Protein AF-A0A8S1J0R4-F1 (afdb_monomer_lite)

Secondary structure (DSSP, 8-state):
-------SS-EEEETTTTEEEE---SSPPPPTTPPTT---HHHHHHHHHHHHHHHHHHHHHHH-----B-TTS-EEEEEEEEEEEEES-SSPPP-TTSEEEEE-HHHHTT-EEEEE-TT-SS----TT-EEEEEEEESSSSEEEEEEEE---PPPPP---TTT---SS-S-----EEEEES--S-TT-SS-HHHHHHHHHHHHS--SEEEEES-SS-TTSHHHHTT--SS-HHHHIIIIIIHHHHHHHHHSEEE----S--

Radius of gyration: 24.88 Å; chains: 1; bounding box: 56×41×67 Å

pLDDT: mean 84.78, std 16.63, range [23.33, 98.19]

Structure (mmCIF, N/CA/C/O backbone):
data_AF-A0A8S1J0R4-F1
#
_entry.id   AF-A0A8S1J0R4-F1
#
loop_
_atom_site.group_PDB
_atom_site.id
_atom_site.type_symbol
_atom_site.label_atom_id
_atom_site.label_alt_id
_atom_site.label_comp_id
_atom_site.label_asym_id
_atom_site.label_entity_id
_atom_site.label_seq_id
_atom_site.pdbx_PDB_ins_code
_atom_site.Cartn_x
_atom_site.Cartn_y
_atom_site.Cartn_z
_atom_site.occupancy
_atom_site.B_iso_or_equiv
_atom_site.auth_seq_id
_atom_site.auth_comp_id
_atom_site.auth_asym_id
_atom_site.auth_atom_id
_atom_site.pdbx_PDB_model_num
ATOM 1 N N . MET A 1 1 ? -13.221 20.083 25.975 1.00 27.86 1 MET A N 1
ATOM 2 C CA . MET A 1 1 ? -12.033 20.256 25.112 1.00 27.86 1 MET A CA 1
ATOM 3 C C . MET A 1 1 ? -10.834 19.602 25.780 1.00 27.86 1 MET A C 1
ATOM 5 O O . MET A 1 1 ? -10.114 20.257 26.521 1.00 27.86 1 MET A O 1
ATOM 9 N N . ALA A 1 2 ? -10.648 18.302 25.559 1.00 23.33 2 ALA A N 1
ATOM 10 C CA . ALA A 1 2 ? -9.343 17.679 25.726 1.00 23.33 2 ALA A CA 1
ATOM 11 C C . ALA A 1 2 ? -8.674 17.797 24.357 1.00 23.33 2 ALA A C 1
ATOM 13 O O . ALA A 1 2 ? -9.088 17.137 23.409 1.00 23.33 2 ALA A O 1
ATOM 14 N N . GLY A 1 3 ? -7.753 18.748 24.215 1.00 23.81 3 GLY A N 1
ATOM 15 C CA . GLY A 1 3 ? -6.938 18.827 23.011 1.00 23.81 3 GLY A CA 1
ATOM 16 C C . GLY A 1 3 ? -6.152 17.529 22.892 1.00 23.81 3 GLY A C 1
ATOM 17 O O . GLY A 1 3 ? -5.508 17.118 23.856 1.00 23.81 3 GLY A O 1
ATOM 18 N N . PHE A 1 4 ? -6.220 16.881 21.732 1.00 27.44 4 PHE A N 1
ATOM 19 C CA . PHE A 1 4 ? -5.244 15.869 21.360 1.00 27.44 4 PHE A CA 1
ATOM 20 C C . PHE A 1 4 ? -3.894 16.582 21.263 1.00 27.44 4 PHE A C 1
ATOM 22 O O . PHE A 1 4 ? -3.562 17.187 20.245 1.00 27.44 4 PHE A O 1
ATOM 29 N N . ASN A 1 5 ? -3.159 16.608 22.373 1.00 26.03 5 ASN A N 1
ATOM 30 C CA . ASN A 1 5 ? -1.790 17.084 22.387 1.00 26.03 5 ASN A CA 1
ATOM 31 C C . ASN A 1 5 ? -0.995 16.142 21.487 1.00 26.03 5 ASN A C 1
ATOM 33 O O . ASN A 1 5 ? -0.835 14.962 21.780 1.00 26.03 5 ASN A O 1
ATOM 37 N N . HIS A 1 6 ? -0.517 16.662 20.361 1.00 35.59 6 HIS A N 1
ATOM 38 C CA . HIS A 1 6 ? 0.448 15.979 19.510 1.00 35.59 6 HIS A CA 1
ATOM 39 C C . HIS A 1 6 ? 1.828 16.021 20.183 1.00 35.59 6 HIS A C 1
ATOM 41 O O . HIS A 1 6 ? 2.751 16.669 19.690 1.00 35.59 6 HIS A O 1
ATOM 47 N N . SER A 1 7 ? 1.951 15.384 21.350 1.00 30.38 7 SER A N 1
ATOM 48 C CA . SER A 1 7 ? 3.220 15.240 22.054 1.00 30.38 7 SER A CA 1
ATOM 49 C C . SER A 1 7 ? 4.091 14.233 21.310 1.00 30.38 7 SER A C 1
ATOM 51 O O . SER A 1 7 ? 3.687 13.106 21.025 1.00 30.38 7 SER A O 1
ATOM 53 N N . HIS A 1 8 ? 5.309 14.659 21.001 1.00 40.25 8 HIS A N 1
ATOM 54 C CA . HIS A 1 8 ? 6.402 13.808 20.558 1.00 40.25 8 HIS A CA 1
ATOM 55 C C . HIS A 1 8 ? 6.671 12.721 21.613 1.00 40.25 8 HIS A C 1
ATOM 57 O O . HIS A 1 8 ? 6.828 13.056 22.781 1.00 40.25 8 HIS A O 1
ATOM 63 N N . GLU A 1 9 ? 6.697 11.449 21.194 1.00 37.91 9 GLU A N 1
ATOM 64 C CA . GLU A 1 9 ? 6.909 10.270 22.055 1.00 37.91 9 GLU A CA 1
ATOM 65 C C . GLU A 1 9 ? 6.078 10.280 23.352 1.00 37.91 9 GLU A C 1
ATOM 67 O O . GLU A 1 9 ? 6.590 10.494 24.450 1.00 37.91 9 GLU A O 1
ATOM 72 N N . GLU A 1 10 ? 4.781 9.976 23.253 1.00 44.06 10 GLU A N 1
ATOM 73 C CA . GLU A 1 10 ? 4.022 9.591 24.445 1.00 44.06 10 GLU A CA 1
ATOM 74 C C . GLU A 1 10 ? 4.449 8.192 24.894 1.00 44.06 10 GLU A C 1
ATOM 76 O O . GLU A 1 10 ? 4.041 7.163 24.350 1.00 44.06 10 GLU A O 1
ATOM 81 N N . VAL A 1 11 ? 5.322 8.172 25.899 1.00 40.03 11 VAL A N 1
ATOM 82 C CA . VAL A 1 11 ? 5.555 7.004 26.743 1.00 40.03 11 VAL A CA 1
ATOM 83 C C . VAL A 1 11 ? 4.423 6.975 27.765 1.00 40.03 11 VAL A C 1
ATOM 85 O O . VAL A 1 11 ? 4.461 7.683 28.772 1.00 40.03 11 VAL A O 1
ATOM 88 N N . ALA A 1 12 ? 3.396 6.171 27.504 1.00 47.44 12 ALA A N 1
ATOM 89 C CA . ALA A 1 12 ? 2.373 5.878 28.497 1.00 47.44 12 ALA A CA 1
ATOM 90 C C . ALA A 1 12 ? 2.841 4.667 29.314 1.00 47.44 12 ALA A C 1
ATOM 92 O O . ALA A 1 12 ? 2.577 3.518 28.961 1.00 47.44 12 ALA A O 1
ATOM 93 N N . PHE A 1 13 ? 3.579 4.920 30.398 1.00 44.00 13 PHE A N 1
ATOM 94 C CA . PHE A 1 13 ? 3.877 3.879 31.379 1.00 44.00 13 PHE A CA 1
ATOM 95 C C . PHE A 1 13 ? 2.687 3.738 32.333 1.00 44.00 13 PHE A C 1
ATOM 97 O O . PHE A 1 13 ? 2.511 4.559 33.236 1.00 44.00 13 PHE A O 1
ATOM 104 N N . ASP A 1 14 ? 1.863 2.705 32.139 1.00 52.59 14 ASP A N 1
ATOM 105 C CA . ASP A 1 14 ? 0.830 2.351 33.115 1.00 52.59 14 ASP A CA 1
ATOM 106 C C . ASP A 1 14 ? 1.452 1.495 34.227 1.00 52.59 14 ASP A C 1
ATOM 108 O O . ASP A 1 14 ? 1.552 0.264 34.141 1.00 52.59 14 ASP A O 1
ATOM 112 N N . SER A 1 15 ? 1.863 2.175 35.298 1.00 47.09 15 SER A N 1
ATOM 113 C CA . SER A 1 15 ? 2.431 1.554 36.494 1.00 47.09 15 SER A CA 1
ATOM 114 C C . SER A 1 15 ? 1.454 0.621 37.218 1.00 47.09 15 SER A C 1
ATOM 116 O O . SER A 1 15 ? 1.908 -0.260 37.946 1.00 47.09 15 SER A O 1
ATOM 118 N N . GLN A 1 16 ? 0.136 0.756 37.011 1.00 51.75 16 GLN A N 1
ATOM 119 C CA . GLN A 1 16 ? -0.855 -0.127 37.633 1.00 51.75 16 GLN A CA 1
ATOM 120 C C . GLN A 1 16 ? -0.928 -1.496 36.953 1.00 51.75 16 GLN A C 1
ATOM 122 O O . GLN A 1 16 ? -1.277 -2.480 37.607 1.00 51.75 16 GLN A O 1
ATOM 127 N N . ARG A 1 17 ? -0.599 -1.579 35.657 1.00 60.28 17 ARG A N 1
ATOM 128 C CA . ARG A 1 17 ? -0.744 -2.807 34.854 1.00 60.28 17 ARG A CA 1
ATOM 129 C C . ARG A 1 17 ? 0.582 -3.425 34.399 1.00 60.28 17 ARG A C 1
ATOM 131 O O . ARG A 1 17 ? 0.562 -4.509 33.830 1.00 60.28 17 ARG A O 1
ATOM 138 N N . ASN A 1 18 ? 1.721 -2.795 34.708 1.00 65.31 18 ASN A N 1
ATOM 139 C CA . ASN A 1 18 ? 3.072 -3.285 34.392 1.00 65.31 18 ASN A CA 1
ATOM 140 C C . ASN A 1 18 ? 3.296 -3.533 32.883 1.00 65.31 18 ASN A C 1
ATOM 142 O O . ASN A 1 18 ? 3.928 -4.513 32.485 1.00 65.31 18 ASN A O 1
ATOM 146 N N . VAL A 1 19 ? 2.755 -2.643 32.044 1.00 68.94 19 VAL A N 1
ATOM 147 C CA . VAL A 1 19 ? 2.917 -2.661 30.583 1.00 68.94 19 VAL A CA 1
ATOM 148 C C . VAL A 1 19 ? 3.611 -1.371 30.145 1.00 68.94 19 VAL A C 1
ATOM 150 O O . VAL A 1 19 ? 3.138 -0.278 30.449 1.00 68.94 19 VAL A O 1
ATOM 153 N N . ASP A 1 20 ? 4.712 -1.502 29.404 1.00 72.00 20 ASP A N 1
ATOM 154 C CA . ASP A 1 20 ? 5.398 -0.380 28.753 1.00 72.00 20 ASP A CA 1
ATOM 155 C C . ASP A 1 20 ? 4.878 -0.233 27.313 1.00 72.00 20 ASP A C 1
ATOM 157 O O . ASP A 1 20 ? 5.211 -1.036 26.436 1.00 72.00 20 ASP A O 1
ATOM 161 N N . LEU A 1 21 ? 4.014 0.761 27.079 1.00 72.06 21 LEU A N 1
ATOM 162 C CA . LEU A 1 21 ? 3.492 1.098 25.754 1.00 72.06 21 LEU A CA 1
ATOM 163 C C . LEU A 1 21 ? 4.201 2.347 25.226 1.00 72.06 21 LEU A C 1
ATOM 165 O O . LEU A 1 21 ? 4.100 3.431 25.802 1.00 72.06 21 LEU A O 1
ATOM 169 N N . ARG A 1 22 ? 4.895 2.195 24.092 1.00 74.44 22 ARG A N 1
ATOM 170 C CA . ARG A 1 22 ? 5.624 3.284 23.428 1.00 74.44 22 ARG A CA 1
ATOM 171 C C . ARG A 1 22 ? 5.126 3.484 22.009 1.00 74.44 22 ARG A C 1
ATOM 173 O O . ARG A 1 22 ? 5.120 2.548 21.209 1.00 74.44 22 ARG A O 1
ATOM 180 N N . ILE A 1 23 ? 4.749 4.718 21.687 1.00 74.31 23 ILE A N 1
ATOM 181 C CA . ILE A 1 23 ? 4.351 5.101 20.333 1.00 74.31 23 ILE A CA 1
ATOM 182 C C . ILE A 1 23 ? 5.605 5.477 19.544 1.00 74.31 23 ILE A C 1
ATOM 184 O O . ILE A 1 23 ? 6.226 6.506 19.800 1.00 74.31 23 ILE A O 1
ATOM 188 N N . LEU A 1 24 ? 5.964 4.644 18.564 1.00 75.50 24 LEU A N 1
ATOM 189 C CA . LEU A 1 24 ? 7.088 4.892 17.662 1.00 75.50 24 LEU A CA 1
ATOM 190 C C . LEU A 1 24 ? 6.572 5.255 16.261 1.00 75.50 24 LEU A C 1
ATOM 192 O O . LEU A 1 24 ? 5.962 4.410 15.598 1.00 75.50 24 LEU A O 1
ATOM 196 N N . PRO A 1 25 ? 6.808 6.482 15.765 1.00 71.44 25 PRO A N 1
ATOM 197 C CA . PRO A 1 25 ? 6.426 6.845 14.408 1.00 71.44 25 PRO A CA 1
ATOM 198 C C . PRO A 1 25 ? 7.313 6.112 13.390 1.00 71.44 25 PRO A C 1
ATOM 200 O O . PRO A 1 25 ? 8.519 6.328 13.316 1.00 71.44 25 PRO A O 1
ATOM 203 N N . LEU A 1 26 ? 6.713 5.266 12.545 1.00 69.75 26 LEU A N 1
ATOM 204 C CA . LEU A 1 26 ? 7.425 4.482 11.516 1.00 69.75 26 LEU A CA 1
ATOM 205 C C . LEU A 1 26 ? 7.763 5.286 10.237 1.00 69.75 26 LEU A C 1
ATOM 207 O O . LEU A 1 26 ? 8.114 4.714 9.197 1.00 69.75 26 LEU A O 1
ATOM 211 N N . GLY A 1 27 ? 7.653 6.615 10.289 1.00 70.25 27 GLY A N 1
ATOM 212 C CA . GLY A 1 27 ? 7.801 7.511 9.146 1.00 70.25 27 GLY A CA 1
ATOM 213 C C . GLY A 1 27 ? 8.129 8.949 9.542 1.00 70.25 27 GLY A C 1
ATOM 214 O O . GLY A 1 27 ? 8.389 9.254 10.703 1.00 70.25 27 GLY A O 1
ATOM 215 N N . ARG A 1 28 ? 8.134 9.846 8.552 1.00 71.38 28 ARG A N 1
ATOM 216 C CA . ARG A 1 28 ? 8.365 11.274 8.784 1.00 71.38 28 ARG A CA 1
ATOM 217 C C . ARG A 1 28 ? 7.105 11.888 9.397 1.00 71.38 28 ARG A C 1
ATOM 219 O O . ARG A 1 28 ? 6.042 11.830 8.787 1.00 71.38 28 ARG A O 1
ATOM 226 N N . LEU A 1 29 ? 7.242 12.477 10.581 1.00 72.75 29 LEU A N 1
ATOM 227 C CA . LEU A 1 29 ? 6.185 13.281 11.193 1.00 72.75 29 LEU A CA 1
ATOM 228 C C . LEU A 1 29 ? 5.888 14.508 10.323 1.00 72.75 29 LEU A C 1
ATOM 230 O O . LEU A 1 29 ? 6.792 15.045 9.677 1.00 72.75 29 LEU A O 1
ATOM 234 N N . MET A 1 30 ? 4.631 14.955 10.313 1.00 71.25 30 MET A N 1
ATOM 235 C CA . MET A 1 30 ? 4.272 16.185 9.610 1.00 71.25 30 MET A CA 1
ATOM 236 C C . MET A 1 30 ? 5.012 17.375 10.239 1.00 71.25 30 MET A C 1
ATOM 238 O O . MET A 1 30 ? 4.915 17.571 11.452 1.00 71.25 30 MET A O 1
ATOM 242 N N . PRO A 1 31 ? 5.763 18.167 9.452 1.00 78.19 31 PRO 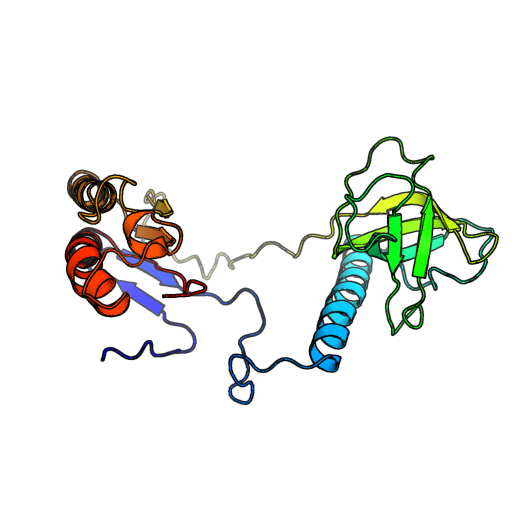A N 1
ATOM 243 C CA . PRO A 1 31 ? 6.403 19.374 9.959 1.00 78.19 31 PRO A CA 1
ATOM 244 C C . PRO A 1 31 ? 5.360 20.370 10.476 1.00 78.19 31 PRO A C 1
ATOM 246 O O . PRO A 1 31 ? 4.300 20.509 9.872 1.00 78.19 31 PRO A O 1
ATOM 249 N N . HIS A 1 32 ? 5.686 21.150 11.511 1.00 77.19 32 HIS A N 1
ATOM 250 C CA . HIS A 1 32 ? 4.787 22.196 12.028 1.00 77.19 32 HIS A CA 1
ATOM 251 C C . HIS A 1 32 ? 4.403 23.264 10.986 1.00 77.19 32 HIS A C 1
ATOM 253 O O . HIS A 1 32 ? 3.388 23.938 11.134 1.00 77.19 32 HIS A O 1
ATOM 259 N N . SER A 1 33 ? 5.206 23.434 9.932 1.00 81.50 33 SER A N 1
ATOM 260 C CA . SER A 1 33 ? 4.920 24.341 8.814 1.00 81.50 33 SER A CA 1
ATOM 261 C C . SER A 1 33 ? 3.893 23.786 7.820 1.00 81.50 33 SER A C 1
ATOM 263 O O . SER A 1 33 ? 3.364 24.544 7.002 1.00 81.50 33 SER A O 1
ATOM 265 N N . GLN A 1 34 ? 3.610 22.481 7.859 1.00 77.56 34 GLN A N 1
ATOM 266 C CA . GLN A 1 34 ? 2.669 21.841 6.954 1.00 77.56 34 GLN A CA 1
ATOM 267 C C . GLN A 1 34 ? 1.238 22.071 7.439 1.00 77.56 34 GLN A C 1
ATOM 269 O O . GLN A 1 34 ? 0.867 21.710 8.554 1.00 77.56 34 GLN A O 1
ATOM 274 N N . LYS A 1 35 ? 0.422 22.689 6.582 1.00 79.38 35 LYS A N 1
ATOM 275 C CA . LYS A 1 35 ? -0.988 22.958 6.872 1.00 79.38 35 LYS A CA 1
ATOM 276 C C . LYS A 1 35 ? -1.847 21.755 6.494 1.00 79.38 35 LYS A C 1
ATOM 278 O O . LYS A 1 35 ? -1.646 21.150 5.442 1.00 79.38 35 LYS A O 1
ATOM 283 N N . PHE A 1 36 ? -2.828 21.449 7.336 1.00 78.94 36 PHE A N 1
ATOM 284 C CA . PHE A 1 36 ? -3.861 20.461 7.036 1.00 78.94 36 PHE A CA 1
ATOM 285 C C . PHE A 1 36 ? -4.671 20.870 5.793 1.00 78.94 36 PHE A C 1
ATOM 287 O O . PHE A 1 36 ? -4.848 22.062 5.542 1.00 78.94 36 PHE A O 1
ATOM 294 N N . MET A 1 37 ? -5.136 19.884 5.013 1.00 83.81 37 MET A N 1
ATOM 295 C CA . MET A 1 37 ? -5.874 20.081 3.749 1.00 83.81 37 MET A CA 1
ATOM 296 C C . MET A 1 37 ? -5.177 21.008 2.739 1.00 83.81 37 MET A C 1
ATOM 298 O O . MET A 1 37 ? -5.828 21.648 1.917 1.00 83.81 37 MET A O 1
ATOM 302 N N . ASN A 1 38 ? -3.845 21.067 2.777 1.00 86.62 38 ASN A N 1
ATOM 303 C CA . ASN A 1 38 ? -3.047 21.803 1.809 1.00 86.62 38 ASN A CA 1
ATOM 304 C C . ASN A 1 38 ? -2.040 20.862 1.146 1.00 86.62 38 ASN A C 1
ATOM 306 O O . ASN A 1 38 ? -1.059 20.451 1.769 1.00 86.62 38 ASN A O 1
ATOM 310 N N . ASP A 1 39 ? -2.287 20.538 -0.119 1.00 87.69 39 ASP A N 1
ATOM 311 C CA . ASP A 1 39 ? -1.389 19.735 -0.937 1.00 87.69 39 ASP A CA 1
ATOM 312 C C . ASP A 1 39 ? -1.148 20.414 -2.288 1.00 87.69 39 ASP A C 1
ATOM 314 O O . ASP A 1 39 ? -2.031 21.070 -2.840 1.00 87.69 39 ASP A O 1
ATOM 318 N N . THR A 1 40 ? 0.062 20.265 -2.818 1.00 92.00 40 THR A 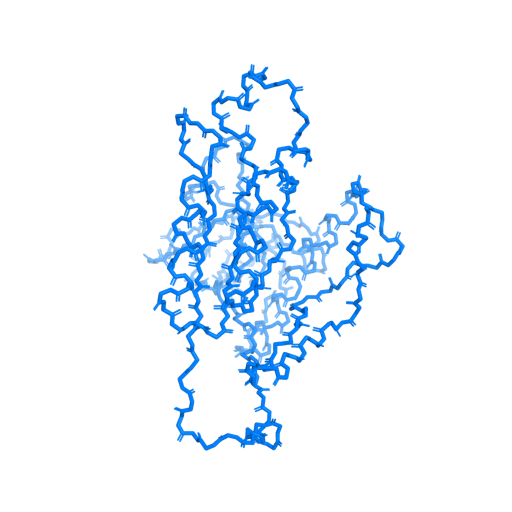N 1
ATOM 319 C CA . THR A 1 40 ? 0.475 20.875 -4.086 1.00 92.00 40 THR A CA 1
ATOM 320 C C . THR A 1 40 ? 0.871 19.789 -5.073 1.00 92.00 40 THR A C 1
ATOM 322 O O . THR A 1 40 ? 1.315 18.708 -4.686 1.00 92.00 40 THR A O 1
ATOM 325 N N . LEU A 1 41 ? 0.763 20.075 -6.374 1.00 94.38 41 LEU A N 1
ATOM 326 C CA . LEU A 1 41 ? 1.225 19.137 -7.400 1.00 94.38 41 LEU A CA 1
ATOM 327 C C . LEU A 1 41 ? 2.708 18.784 -7.203 1.00 94.38 41 LEU A C 1
ATOM 329 O O . LEU A 1 41 ? 3.083 17.619 -7.296 1.00 94.38 41 LEU A O 1
ATOM 333 N N . GLN A 1 42 ? 3.527 19.771 -6.832 1.00 93.19 42 GLN A N 1
ATOM 334 C CA . GLN A 1 42 ? 4.944 19.561 -6.546 1.00 93.19 42 GLN A CA 1
ATOM 335 C C . GLN A 1 42 ? 5.168 18.586 -5.382 1.00 93.19 42 GLN A C 1
ATOM 337 O O . GLN A 1 42 ? 6.038 17.724 -5.469 1.00 93.19 42 GLN A O 1
ATOM 342 N N . ASN A 1 43 ? 4.382 18.679 -4.305 1.00 90.38 43 ASN A N 1
ATOM 343 C CA . ASN A 1 43 ? 4.485 17.749 -3.179 1.00 90.38 43 ASN A CA 1
ATOM 344 C C . ASN A 1 43 ? 4.142 16.315 -3.599 1.00 90.38 43 ASN A C 1
ATOM 346 O O . ASN A 1 43 ? 4.850 15.384 -3.212 1.00 90.38 43 ASN A O 1
ATOM 350 N N . LYS A 1 44 ? 3.110 16.138 -4.433 1.00 92.12 44 LYS A N 1
ATOM 351 C CA . LYS A 1 44 ? 2.741 14.827 -4.987 1.00 92.12 44 LYS A CA 1
ATOM 352 C C . LYS A 1 44 ? 3.857 14.246 -5.851 1.00 92.12 44 LYS A C 1
ATOM 354 O O . LYS A 1 44 ? 4.222 13.088 -5.660 1.00 92.12 44 LYS A O 1
ATOM 359 N N . VAL A 1 45 ? 4.436 15.054 -6.740 1.00 94.19 45 VAL A N 1
ATOM 360 C CA . VAL A 1 45 ? 5.584 14.662 -7.574 1.00 94.19 45 VAL A CA 1
ATOM 361 C C . VAL A 1 45 ? 6.767 14.246 -6.699 1.00 94.19 45 VAL A C 1
ATOM 363 O O . VAL A 1 45 ? 7.279 13.141 -6.847 1.00 94.19 45 VAL A O 1
ATOM 366 N N . ASN A 1 46 ? 7.139 15.067 -5.712 1.00 93.75 46 ASN A N 1
ATOM 367 C CA . ASN A 1 46 ? 8.239 14.770 -4.791 1.00 93.75 46 ASN A CA 1
ATOM 368 C C . ASN A 1 46 ? 7.998 13.482 -3.983 1.00 93.75 46 ASN A C 1
ATOM 370 O O . ASN A 1 46 ? 8.929 12.719 -3.727 1.00 93.75 46 ASN A O 1
ATOM 374 N N . MET A 1 47 ? 6.753 13.229 -3.569 1.00 92.69 47 MET A N 1
ATOM 375 C CA . MET A 1 47 ? 6.374 12.002 -2.871 1.00 92.69 47 MET A CA 1
ATOM 376 C C . MET A 1 47 ? 6.525 10.774 -3.776 1.00 92.69 47 MET A C 1
ATOM 378 O O . MET A 1 47 ? 7.078 9.767 -3.332 1.00 92.69 47 MET A O 1
ATOM 382 N N . MET A 1 48 ? 6.035 10.831 -5.018 1.00 94.06 48 MET A N 1
ATOM 383 C CA . MET A 1 48 ? 6.167 9.727 -5.977 1.00 94.06 48 MET A CA 1
ATOM 384 C C . MET A 1 48 ? 7.639 9.462 -6.306 1.00 94.06 48 MET A C 1
ATOM 386 O O . MET A 1 48 ? 8.087 8.321 -6.186 1.00 94.06 48 MET A O 1
ATOM 390 N N . GLU A 1 49 ? 8.415 10.515 -6.569 1.00 96.94 49 GLU A N 1
ATOM 391 C CA . GLU A 1 49 ? 9.854 10.416 -6.827 1.00 96.94 49 GLU A CA 1
ATOM 392 C C . GLU A 1 49 ? 10.598 9.778 -5.651 1.00 96.94 49 GLU A C 1
ATOM 394 O O . GLU A 1 49 ? 11.330 8.800 -5.814 1.00 96.94 49 GLU A O 1
ATOM 399 N N . GLY A 1 50 ? 10.350 10.261 -4.430 1.00 95.44 50 GLY A N 1
ATOM 400 C CA . GLY A 1 50 ? 10.974 9.721 -3.224 1.00 95.44 50 GLY A CA 1
ATOM 401 C C . GLY A 1 50 ? 10.656 8.241 -2.986 1.00 95.44 50 GLY A C 1
ATOM 402 O O . GLY A 1 50 ? 11.477 7.514 -2.419 1.00 95.44 50 GLY A O 1
ATOM 403 N N . ARG A 1 51 ? 9.489 7.757 -3.439 1.00 94.81 51 ARG A N 1
ATOM 404 C CA . ARG A 1 51 ? 9.141 6.329 -3.381 1.00 94.81 51 ARG A CA 1
ATOM 405 C C . ARG A 1 51 ? 9.971 5.499 -4.360 1.00 94.81 51 ARG A C 1
ATOM 407 O O . ARG A 1 51 ? 10.422 4.427 -3.951 1.00 94.81 51 ARG A O 1
ATOM 414 N N . ILE A 1 52 ? 10.174 5.978 -5.590 1.00 96.81 52 ILE A N 1
ATOM 415 C CA . ILE A 1 52 ? 10.961 5.283 -6.622 1.00 96.81 52 ILE A CA 1
ATOM 416 C C . ILE A 1 52 ? 12.448 5.301 -6.253 1.00 96.81 52 ILE A C 1
ATOM 418 O O . ILE A 1 52 ? 13.041 4.239 -6.071 1.00 96.81 52 ILE A O 1
ATOM 422 N N . VAL A 1 53 ? 13.031 6.478 -6.011 1.00 96.75 53 VAL A N 1
ATOM 423 C CA . VAL A 1 53 ? 14.454 6.618 -5.646 1.00 96.75 53 VAL A CA 1
ATOM 424 C C . VAL A 1 53 ? 14.768 5.872 -4.351 1.00 96.75 53 VAL A C 1
ATOM 426 O O . VAL A 1 53 ? 15.713 5.088 -4.286 1.00 96.75 53 VAL A O 1
ATOM 429 N N . GLY A 1 54 ? 13.918 6.011 -3.329 1.00 94.62 54 GLY A N 1
ATOM 430 C CA . GLY A 1 54 ? 14.103 5.282 -2.080 1.00 94.62 54 GLY A CA 1
ATOM 431 C C . GLY A 1 54 ? 14.003 3.761 -2.250 1.00 94.62 54 GLY A C 1
ATOM 432 O O . GLY A 1 54 ? 14.600 3.025 -1.464 1.00 94.62 54 GLY A O 1
ATOM 433 N N . PHE A 1 55 ? 13.236 3.265 -3.227 1.00 95.38 55 PHE A N 1
ATOM 434 C CA . PHE A 1 55 ? 13.213 1.843 -3.575 1.00 95.38 55 PHE A CA 1
ATOM 435 C C . PHE A 1 55 ? 14.512 1.413 -4.261 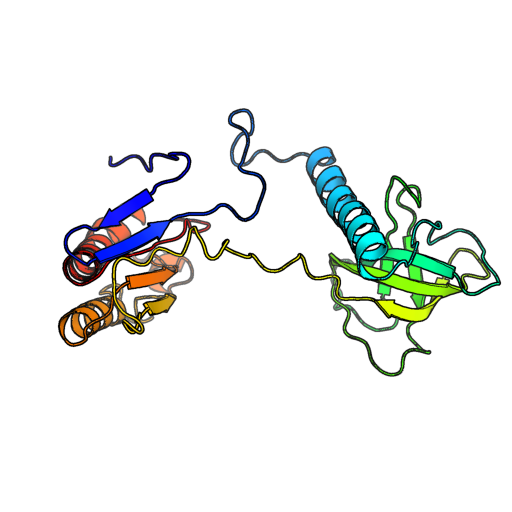1.00 95.38 55 PHE A C 1
ATOM 437 O O . PHE A 1 55 ? 15.080 0.418 -3.821 1.00 95.38 55 PHE A O 1
ATOM 444 N N . ILE A 1 56 ? 15.010 2.175 -5.241 1.00 96.12 56 ILE A N 1
ATOM 445 C CA . ILE A 1 56 ? 16.294 1.921 -5.923 1.00 96.12 56 ILE A CA 1
ATOM 446 C C . ILE A 1 56 ? 17.437 1.827 -4.904 1.00 96.12 56 ILE A C 1
ATOM 448 O O . ILE A 1 56 ? 18.197 0.860 -4.910 1.00 96.12 56 ILE A O 1
ATOM 452 N N . ASP A 1 57 ? 17.506 2.765 -3.956 1.00 94.62 57 ASP A N 1
ATOM 453 C CA . ASP A 1 57 ? 18.536 2.765 -2.912 1.00 94.62 57 ASP A CA 1
ATOM 454 C C . ASP A 1 57 ? 18.475 1.516 -2.026 1.00 94.62 57 ASP A C 1
ATOM 456 O O . ASP A 1 57 ? 19.505 0.946 -1.653 1.00 94.62 57 ASP A O 1
ATOM 460 N N . ARG A 1 58 ? 17.265 1.087 -1.645 1.00 93.56 58 ARG A N 1
ATOM 461 C CA . ARG A 1 58 ? 17.088 -0.128 -0.838 1.00 93.56 58 ARG A CA 1
ATOM 462 C C . ARG A 1 58 ? 17.418 -1.377 -1.647 1.00 93.56 58 ARG A C 1
ATOM 464 O O . ARG A 1 58 ? 18.066 -2.273 -1.109 1.00 93.56 58 ARG A O 1
ATOM 471 N N . LEU A 1 59 ? 17.006 -1.426 -2.910 1.00 95.62 59 LEU A N 1
ATOM 472 C CA . LEU A 1 59 ? 17.278 -2.532 -3.819 1.00 95.62 59 LEU A CA 1
ATOM 473 C C . LEU A 1 59 ? 18.786 -2.735 -3.969 1.00 95.62 59 LEU A C 1
ATOM 475 O O . LEU A 1 59 ? 19.278 -3.834 -3.710 1.00 95.62 59 LEU A O 1
ATOM 479 N N . ARG A 1 60 ? 19.523 -1.654 -4.252 1.00 94.88 60 ARG A N 1
ATOM 480 C CA . ARG A 1 60 ? 20.986 -1.667 -4.357 1.00 94.88 60 ARG A CA 1
ATOM 481 C C . ARG A 1 60 ? 21.637 -2.189 -3.078 1.00 94.88 60 ARG A C 1
ATOM 483 O O . ARG A 1 60 ? 22.470 -3.084 -3.132 1.00 94.88 60 ARG A O 1
ATOM 490 N N . LYS A 1 61 ? 21.218 -1.689 -1.910 1.00 92.81 61 LYS A N 1
ATOM 491 C CA . LYS A 1 61 ? 21.781 -2.098 -0.608 1.00 92.81 61 LYS A CA 1
ATOM 492 C C . LYS A 1 61 ? 21.502 -3.556 -0.236 1.00 92.81 61 LYS A C 1
ATOM 494 O O . LYS A 1 61 ? 22.297 -4.149 0.482 1.00 92.81 61 LYS A O 1
ATOM 499 N N . THR A 1 62 ? 20.362 -4.105 -0.647 1.00 91.94 62 THR A N 1
ATOM 500 C CA . THR A 1 62 ? 19.914 -5.442 -0.215 1.00 91.94 62 THR A CA 1
ATOM 501 C C . THR A 1 62 ? 20.259 -6.549 -1.203 1.00 91.94 62 THR A C 1
ATOM 503 O O . THR A 1 62 ? 20.489 -7.675 -0.778 1.00 91.94 62 THR A O 1
ATOM 506 N N . THR A 1 63 ? 20.297 -6.242 -2.501 1.00 92.75 63 THR A N 1
ATOM 507 C CA . THR A 1 63 ? 20.491 -7.232 -3.575 1.00 92.75 63 THR A CA 1
ATOM 508 C C . THR A 1 63 ? 21.728 -6.970 -4.431 1.00 92.75 63 THR A C 1
ATOM 510 O O . THR A 1 63 ? 22.149 -7.858 -5.163 1.00 92.75 63 THR A O 1
ATOM 513 N N . GLY A 1 64 ? 22.305 -5.765 -4.367 1.00 93.69 64 GLY A N 1
ATOM 514 C CA . GLY A 1 64 ? 23.366 -5.322 -5.274 1.00 93.69 64 GLY A CA 1
ATOM 515 C C . GLY A 1 64 ? 22.877 -4.879 -6.657 1.00 93.69 64 GLY A C 1
ATOM 516 O O . GLY A 1 64 ? 23.684 -4.395 -7.439 1.00 93.69 64 GLY A O 1
ATOM 517 N N . VAL A 1 65 ? 21.581 -5.007 -6.969 1.00 95.75 65 VAL A N 1
ATOM 518 C CA . VAL A 1 65 ? 21.028 -4.620 -8.277 1.00 95.75 65 VAL A CA 1
ATOM 519 C C . VAL A 1 65 ? 20.994 -3.098 -8.428 1.00 95.75 65 VAL A C 1
ATOM 521 O O . VAL A 1 65 ? 20.436 -2.385 -7.588 1.00 95.75 65 VAL A O 1
ATOM 524 N N . GLU A 1 66 ? 21.547 -2.608 -9.536 1.00 95.88 66 GLU A N 1
ATOM 525 C CA . GLU A 1 66 ? 21.499 -1.204 -9.939 1.00 95.88 66 GLU A CA 1
ATOM 526 C C . GLU A 1 66 ? 20.424 -1.003 -11.008 1.00 95.88 66 GLU A C 1
ATOM 528 O O . GLU A 1 66 ? 20.580 -1.422 -12.147 1.00 95.88 66 GLU A O 1
ATOM 533 N N . ALA A 1 67 ? 19.310 -0.379 -10.622 1.00 96.81 67 ALA A N 1
ATOM 534 C CA . ALA A 1 67 ? 18.171 -0.114 -11.499 1.00 96.81 67 ALA A CA 1
ATOM 535 C C . ALA A 1 67 ? 18.043 1.391 -11.789 1.00 96.81 67 ALA A C 1
ATOM 537 O O . ALA A 1 67 ? 17.058 2.024 -11.408 1.00 96.81 67 ALA A O 1
ATOM 538 N N . THR A 1 68 ? 19.099 1.976 -12.359 1.00 96.69 68 THR A N 1
ATOM 539 C CA . THR A 1 68 ? 19.244 3.427 -12.596 1.00 96.69 68 THR A CA 1
ATOM 540 C C . THR A 1 68 ? 19.169 3.825 -14.064 1.00 96.69 68 THR A C 1
ATOM 542 O O . THR A 1 68 ? 19.336 5.000 -14.376 1.00 96.69 68 THR A O 1
ATOM 545 N N . GLU A 1 69 ? 18.933 2.869 -14.959 1.00 97.00 69 GLU A N 1
ATOM 546 C CA . GLU A 1 69 ? 18.767 3.146 -16.382 1.00 97.00 69 GLU A CA 1
ATOM 547 C C . GLU A 1 69 ? 17.395 3.768 -16.679 1.00 97.00 69 GLU A C 1
ATOM 549 O O . GLU A 1 69 ? 16.422 3.588 -15.936 1.00 97.00 69 GLU A O 1
ATOM 554 N N . ASN A 1 70 ? 17.313 4.503 -17.788 1.00 97.25 70 ASN A N 1
ATOM 555 C CA . ASN A 1 70 ? 16.073 5.132 -18.228 1.00 97.25 70 ASN A CA 1
ATOM 556 C C . ASN A 1 70 ? 15.112 4.088 -18.825 1.00 97.25 70 ASN A C 1
ATOM 558 O O . ASN A 1 70 ? 15.479 3.348 -19.737 1.00 97.25 70 ASN A O 1
ATOM 562 N N . VAL A 1 71 ? 13.861 4.067 -18.350 1.00 97.19 71 VAL A N 1
ATOM 563 C CA . VAL A 1 71 ? 12.824 3.120 -18.806 1.00 97.19 71 VAL A CA 1
ATOM 564 C C . VAL A 1 71 ? 12.495 3.219 -20.303 1.00 97.19 71 VAL A C 1
ATOM 566 O O . VAL A 1 71 ? 12.057 2.228 -20.889 1.00 97.19 71 VAL A O 1
ATOM 569 N N . ALA A 1 72 ? 12.702 4.386 -20.921 1.00 95.75 72 ALA A N 1
ATOM 570 C CA . ALA A 1 72 ? 12.285 4.707 -22.287 1.00 95.75 72 ALA A CA 1
ATOM 571 C C . ALA A 1 72 ? 13.455 4.917 -23.269 1.00 95.75 72 ALA A C 1
ATOM 573 O O . ALA A 1 72 ? 13.236 5.294 -24.420 1.00 95.75 72 ALA A O 1
ATOM 574 N N . ILE A 1 73 ? 14.705 4.676 -22.850 1.00 95.75 73 ILE A N 1
ATOM 575 C CA . ILE A 1 73 ? 15.852 4.706 -23.770 1.00 95.75 73 ILE A CA 1
ATOM 576 C C . ILE A 1 73 ? 16.003 3.335 -24.445 1.00 95.75 73 ILE A C 1
ATOM 578 O O . ILE A 1 73 ? 15.949 2.311 -23.758 1.00 95.75 73 ILE A O 1
ATOM 582 N N . PRO A 1 74 ? 16.221 3.291 -25.775 1.00 97.00 74 PRO A N 1
ATOM 583 C CA . PRO A 1 74 ? 16.466 2.045 -26.478 1.00 97.00 74 PRO A CA 1
ATOM 584 C C . PRO A 1 74 ? 17.651 1.254 -25.907 1.00 97.00 74 PRO A C 1
ATOM 586 O O . PRO A 1 74 ? 18.780 1.743 -25.876 1.00 97.00 74 PRO A O 1
ATOM 589 N N . VAL A 1 75 ? 17.408 0.005 -25.513 1.00 95.56 75 VAL A N 1
ATOM 590 C CA . VAL A 1 75 ? 18.418 -0.924 -24.997 1.00 95.56 75 VAL A CA 1
ATOM 591 C C . VAL A 1 75 ? 18.186 -2.326 -25.559 1.00 95.56 75 VAL A C 1
ATOM 593 O O . VAL A 1 75 ? 17.072 -2.856 -25.535 1.00 95.56 75 VAL A O 1
ATOM 596 N N . GLN A 1 76 ? 19.250 -2.918 -26.106 1.00 94.12 76 GLN A N 1
ATOM 597 C CA . GLN A 1 76 ? 19.214 -4.247 -26.731 1.00 94.12 76 GLN A CA 1
ATOM 598 C C . GLN A 1 76 ? 19.661 -5.364 -25.781 1.00 94.12 76 GLN A C 1
ATOM 600 O O . GLN A 1 76 ? 19.240 -6.507 -25.946 1.00 94.12 76 GLN A O 1
ATOM 605 N N . GLU A 1 77 ? 20.495 -5.041 -24.791 1.00 96.56 77 GLU A N 1
ATOM 606 C CA . GLU A 1 77 ? 20.952 -5.989 -23.774 1.00 96.56 77 GLU A CA 1
ATOM 607 C C . GLU A 1 77 ? 20.057 -5.933 -22.527 1.00 96.56 77 GLU A C 1
ATOM 609 O O . GLU A 1 77 ? 19.577 -4.854 -22.173 1.00 96.56 77 GLU A O 1
ATOM 614 N N . PRO A 1 78 ? 19.805 -7.069 -21.847 1.00 97.00 78 PRO A N 1
ATOM 615 C CA . PRO A 1 78 ? 18.997 -7.076 -20.636 1.00 97.00 78 PRO A CA 1
ATOM 616 C C . PRO A 1 78 ? 19.577 -6.166 -19.548 1.00 97.00 78 PRO A C 1
ATOM 618 O O . PRO A 1 78 ? 20.654 -6.432 -19.016 1.00 97.00 78 PRO A O 1
ATOM 621 N N . THR A 1 79 ? 18.829 -5.131 -19.174 1.00 97.31 79 THR A N 1
ATOM 622 C CA . THR A 1 79 ? 19.196 -4.179 -18.121 1.00 97.31 79 THR A CA 1
ATOM 623 C C . THR A 1 79 ? 18.120 -4.101 -17.045 1.00 97.31 79 THR A C 1
ATOM 625 O O . THR A 1 79 ? 16.985 -4.540 -17.251 1.00 97.31 79 THR A O 1
ATOM 628 N N . TRP A 1 80 ? 18.483 -3.554 -15.888 1.00 98.00 80 TRP A N 1
ATOM 629 C CA . TRP A 1 80 ? 17.558 -3.273 -14.800 1.00 98.00 80 TRP A CA 1
ATOM 630 C C . TRP A 1 80 ? 17.092 -1.822 -14.855 1.00 98.00 80 TRP A C 1
ATOM 632 O O . TRP A 1 80 ? 17.890 -0.887 -14.818 1.00 98.00 80 TRP A O 1
ATOM 642 N N . VAL A 1 81 ? 15.778 -1.639 -14.856 1.00 98.19 81 VAL A N 1
ATOM 643 C CA . VAL A 1 81 ? 15.125 -0.337 -14.694 1.00 98.19 81 VAL A CA 1
ATOM 644 C C . VAL A 1 81 ? 14.202 -0.376 -13.485 1.00 98.19 81 VAL A C 1
ATOM 646 O O . VAL A 1 81 ? 13.751 -1.447 -13.070 1.00 98.19 81 VAL A O 1
ATOM 649 N N . ALA A 1 82 ? 13.908 0.779 -12.898 1.00 98.06 82 ALA A N 1
ATOM 650 C CA . ALA A 1 82 ? 12.956 0.890 -11.801 1.00 98.06 82 ALA A CA 1
ATOM 651 C C . ALA A 1 82 ? 11.925 1.976 -12.080 1.00 98.06 82 ALA A C 1
ATOM 653 O O . ALA A 1 82 ? 12.230 3.031 -12.629 1.00 98.06 82 ALA A O 1
ATOM 654 N N . GLY A 1 83 ? 10.696 1.718 -11.651 1.00 97.88 83 GLY A N 1
ATOM 655 C CA . GLY A 1 83 ? 9.596 2.636 -11.879 1.00 97.88 83 GLY A CA 1
ATOM 656 C C . GLY A 1 83 ? 8.348 2.267 -11.101 1.00 97.88 83 GLY A C 1
ATOM 657 O O . GLY A 1 83 ? 8.297 1.272 -10.371 1.00 97.88 83 GLY A O 1
ATOM 658 N N . GLN A 1 84 ? 7.337 3.109 -11.244 1.00 97.44 84 GLN A N 1
ATOM 659 C CA . GLN A 1 84 ? 6.008 2.904 -10.707 1.00 97.44 84 GLN A CA 1
ATOM 660 C C . GLN A 1 84 ? 5.089 2.326 -11.785 1.00 97.44 84 GLN A C 1
ATOM 662 O O . GLN A 1 84 ? 5.068 2.802 -12.915 1.00 97.44 84 GLN A O 1
ATOM 667 N N . ILE A 1 85 ? 4.315 1.307 -11.418 1.00 97.44 85 ILE A N 1
ATOM 668 C CA . ILE A 1 85 ? 3.290 0.727 -12.279 1.00 97.44 85 ILE A CA 1
ATOM 669 C C . ILE A 1 85 ? 2.142 1.719 -12.446 1.00 97.44 85 ILE A C 1
ATOM 671 O O . ILE A 1 85 ? 1.509 2.124 -11.464 1.00 97.44 85 ILE A O 1
ATOM 675 N N . CYS A 1 86 ? 1.856 2.043 -13.696 1.00 94.56 86 CYS A N 1
ATOM 676 C CA . CYS A 1 86 ? 0.759 2.884 -14.143 1.00 94.56 86 CYS A CA 1
ATOM 677 C C . CYS A 1 86 ? -0.209 2.069 -15.012 1.00 94.56 86 CYS A C 1
ATOM 679 O O . CYS A 1 86 ? 0.065 0.924 -15.381 1.00 94.56 86 CYS A O 1
ATOM 681 N N . CYS A 1 87 ? -1.373 2.655 -15.271 1.00 91.88 87 CYS A N 1
ATOM 682 C CA . CYS A 1 87 ? -2.388 2.116 -16.163 1.00 91.88 87 CYS A CA 1
ATOM 683 C C . CYS A 1 87 ? -2.584 3.135 -17.285 1.00 91.88 87 CYS A C 1
ATOM 685 O O . CYS A 1 87 ? -2.775 4.308 -16.976 1.00 91.88 87 CYS A O 1
ATOM 687 N N . ASP A 1 88 ? -2.565 2.693 -18.542 1.00 86.62 88 ASP A N 1
ATOM 688 C CA . ASP A 1 88 ? -2.774 3.559 -19.718 1.00 86.62 88 ASP A CA 1
ATOM 689 C C . ASP A 1 88 ? -4.232 4.050 -19.876 1.00 86.62 88 ASP A C 1
ATOM 691 O O . ASP A 1 88 ? -4.554 4.816 -20.782 1.00 86.62 88 ASP A O 1
ATOM 695 N N . SER A 1 89 ? -5.126 3.604 -18.987 1.00 81.12 89 SER A N 1
ATOM 696 C CA . SER A 1 89 ? -6.551 3.916 -18.984 1.00 81.12 89 SER A CA 1
ATOM 697 C C . SER A 1 89 ? -6.952 4.658 -17.711 1.00 81.12 89 SER A C 1
ATOM 699 O O . SER A 1 89 ? -6.735 4.154 -16.608 1.00 81.12 89 SER A O 1
ATOM 701 N N . ASP A 1 90 ? -7.660 5.779 -17.877 1.00 71.56 90 ASP A N 1
ATOM 702 C CA . ASP A 1 90 ? -8.150 6.624 -16.773 1.00 71.56 90 ASP A CA 1
ATOM 703 C C . ASP A 1 90 ? -9.265 5.967 -15.933 1.00 71.56 90 ASP A C 1
ATOM 705 O O . ASP A 1 90 ? -9.363 6.201 -14.730 1.00 71.56 90 ASP A O 1
ATOM 709 N N . GLU A 1 91 ? -10.093 5.111 -16.543 1.00 69.56 91 GLU A N 1
ATOM 710 C CA . GLU A 1 91 ? -11.255 4.466 -15.895 1.00 69.56 91 GLU A CA 1
ATOM 711 C C . GLU A 1 91 ? -11.188 2.921 -15.897 1.00 69.56 91 GLU A C 1
ATOM 713 O O . GLU A 1 91 ? -12.150 2.232 -15.553 1.00 69.56 91 GLU A O 1
ATOM 718 N N . GLY A 1 92 ? -10.049 2.351 -16.302 1.00 70.12 92 GLY A N 1
ATOM 719 C CA . GLY A 1 92 ? -9.884 0.920 -16.558 1.00 70.12 92 GLY A CA 1
ATOM 720 C C . GLY A 1 92 ? -9.225 0.148 -15.415 1.00 70.12 92 GLY A C 1
ATOM 721 O O . GLY A 1 92 ? -8.394 0.657 -14.664 1.00 70.12 92 GLY A O 1
ATOM 722 N N . ARG A 1 93 ? -9.551 -1.145 -15.300 1.00 83.31 93 ARG A N 1
ATOM 723 C CA . ARG A 1 93 ? -8.809 -2.067 -14.430 1.00 83.31 93 ARG A CA 1
ATOM 724 C C . ARG A 1 93 ? -7.498 -2.460 -15.111 1.00 83.31 93 ARG A C 1
ATOM 726 O O . ARG A 1 93 ? -7.520 -2.910 -16.258 1.00 83.31 93 ARG A O 1
ATOM 733 N N . LEU A 1 94 ? -6.393 -2.381 -14.364 1.00 89.75 94 LEU A N 1
ATOM 734 C CA . LEU A 1 94 ? -5.082 -2.847 -14.819 1.00 89.75 94 LEU A CA 1
ATOM 735 C C . LEU A 1 94 ? -5.179 -4.282 -15.363 1.00 89.75 94 LEU A C 1
ATOM 737 O O . LEU A 1 94 ? -5.645 -5.194 -14.672 1.00 89.75 94 LEU A O 1
ATOM 741 N N . ASN A 1 95 ? -4.729 -4.466 -16.596 1.00 90.44 95 ASN A N 1
ATOM 742 C CA . ASN A 1 95 ? -4.678 -5.732 -17.311 1.00 90.44 95 ASN A CA 1
ATOM 743 C C . ASN A 1 95 ? -3.326 -5.850 -18.044 1.00 90.44 95 ASN A C 1
ATOM 745 O O . ASN A 1 95 ? -2.614 -4.857 -18.148 1.00 90.44 95 ASN A O 1
ATOM 749 N N . PRO A 1 96 ? -2.934 -7.037 -18.543 1.00 91.56 96 PRO A N 1
ATOM 750 C CA . PRO A 1 96 ? -1.595 -7.254 -19.103 1.00 91.56 96 PRO A CA 1
ATOM 751 C C . PRO A 1 96 ? -1.226 -6.356 -20.292 1.00 91.56 96 PRO A C 1
ATOM 753 O O . PRO A 1 96 ? -0.045 -6.157 -20.542 1.00 91.56 96 PRO A O 1
ATOM 756 N N . THR A 1 97 ? -2.212 -5.823 -21.019 1.00 91.19 97 THR A N 1
ATOM 757 C CA . THR A 1 97 ? -1.986 -4.937 -22.173 1.00 91.19 97 THR A CA 1
ATOM 758 C C . THR A 1 97 ? -1.973 -3.453 -21.817 1.00 91.19 97 THR A C 1
ATOM 760 O O . THR A 1 97 ? -1.540 -2.654 -22.639 1.00 91.19 97 THR A O 1
ATOM 763 N N . SER A 1 98 ? -2.424 -3.096 -20.611 1.00 92.75 98 SER A N 1
ATOM 764 C CA . SER A 1 98 ? -2.586 -1.716 -20.139 1.00 92.75 98 SER A CA 1
ATOM 765 C C . SER A 1 98 ? -1.498 -1.288 -19.147 1.00 92.75 98 SER A C 1
ATOM 767 O O . SER A 1 98 ? -1.675 -0.306 -18.426 1.00 92.75 98 SER A O 1
ATOM 769 N N . ILE A 1 99 ? -0.439 -2.092 -18.981 1.00 96.38 99 ILE A N 1
ATOM 770 C CA . ILE A 1 99 ? 0.589 -1.851 -17.964 1.00 96.38 99 ILE A CA 1
ATOM 771 C C . ILE A 1 99 ? 1.628 -0.886 -18.518 1.00 96.38 99 ILE A C 1
ATOM 773 O O . ILE A 1 99 ? 2.255 -1.150 -19.543 1.00 96.38 99 ILE A O 1
ATOM 777 N N . GLU A 1 100 ? 1.865 0.188 -17.778 1.00 96.88 100 GLU A N 1
ATOM 778 C CA . GLU A 1 100 ? 2.938 1.137 -18.045 1.00 96.88 100 GLU A CA 1
ATOM 779 C C . GLU A 1 100 ? 3.902 1.202 -16.862 1.00 96.88 100 GLU A C 1
ATOM 781 O O . GLU A 1 100 ? 3.529 0.957 -15.710 1.00 96.88 100 GLU A O 1
ATOM 786 N N . LEU A 1 101 ? 5.159 1.529 -17.149 1.00 97.81 101 LEU A N 1
ATOM 787 C CA . LEU A 1 101 ? 6.210 1.739 -16.168 1.00 97.81 101 LEU A CA 1
ATOM 788 C C . LEU A 1 101 ? 6.680 3.192 -16.251 1.00 97.81 101 LEU A C 1
ATOM 790 O O . LEU A 1 101 ? 7.371 3.580 -17.191 1.00 97.81 101 LEU A O 1
ATOM 794 N N . MET A 1 102 ? 6.310 3.984 -15.247 1.00 97.62 102 MET A N 1
ATOM 795 C CA . MET A 1 102 ? 6.765 5.362 -15.084 1.00 97.62 102 MET A CA 1
ATOM 796 C C . MET A 1 102 ? 8.087 5.378 -14.320 1.00 97.62 102 MET A C 1
ATOM 798 O O . MET A 1 102 ? 8.144 4.976 -13.155 1.00 97.62 102 MET A O 1
ATOM 802 N N . GLY A 1 103 ? 9.152 5.825 -14.976 1.00 97.81 103 GLY A N 1
ATOM 803 C CA . GLY A 1 103 ? 10.467 5.967 -14.363 1.00 97.81 103 GLY A CA 1
ATOM 804 C C . GLY A 1 103 ? 10.550 7.170 -13.420 1.00 97.81 103 GLY A C 1
ATOM 805 O O . GLY A 1 103 ? 9.642 7.997 -13.333 1.00 97.81 103 GLY A O 1
ATOM 806 N N . SER A 1 104 ? 11.658 7.270 -12.688 1.00 97.44 104 SER A N 1
ATOM 807 C CA . SER A 1 104 ? 11.897 8.406 -11.792 1.00 97.44 104 SER A CA 1
ATOM 808 C C . SER A 1 104 ? 12.290 9.664 -12.580 1.00 97.44 104 SER A C 1
ATOM 810 O O . SER A 1 104 ? 12.800 9.576 -13.697 1.00 97.44 104 SER A O 1
ATOM 812 N N . LEU A 1 105 ? 12.106 10.845 -11.992 1.00 97.31 105 LEU A N 1
ATOM 813 C CA . LEU A 1 105 ? 12.638 12.102 -12.521 1.00 97.31 105 LEU A CA 1
ATOM 814 C C . LEU A 1 105 ? 14.168 12.087 -12.561 1.00 97.31 105 LEU A C 1
ATOM 816 O O . LEU A 1 105 ? 14.749 12.511 -13.552 1.00 97.31 105 LEU A O 1
ATOM 820 N N . LEU A 1 106 ? 14.817 11.583 -11.507 1.00 97.44 106 LEU A N 1
ATOM 821 C CA . LEU A 1 106 ? 16.277 11.553 -11.411 1.00 97.44 106 LEU A CA 1
ATOM 822 C C . LEU A 1 106 ? 16.957 10.683 -12.483 1.00 97.44 106 LEU A C 1
ATOM 824 O O . LEU A 1 106 ? 17.989 11.082 -13.010 1.00 97.44 106 LEU A O 1
ATOM 828 N N . TYR A 1 107 ? 16.416 9.496 -12.768 1.00 97.31 107 TYR A N 1
ATOM 829 C CA . TYR A 1 107 ? 17.073 8.494 -13.621 1.00 97.31 107 TYR A CA 1
ATOM 830 C C . TYR A 1 107 ? 16.428 8.338 -14.999 1.00 97.31 107 TYR A C 1
ATOM 832 O O . TYR A 1 107 ? 17.082 7.925 -15.950 1.00 97.31 107 TYR A O 1
ATOM 840 N N . SER A 1 108 ? 15.133 8.629 -15.117 1.00 96.75 108 SER A N 1
ATOM 841 C CA . SER A 1 108 ? 14.374 8.442 -16.357 1.00 96.75 108 SER A CA 1
ATOM 842 C C . SER A 1 108 ? 13.691 9.716 -16.850 1.00 96.75 108 SER A C 1
ATOM 844 O O . SER A 1 108 ? 12.883 9.644 -17.773 1.00 96.75 108 SER A O 1
ATOM 846 N N . GLU A 1 109 ? 13.956 10.870 -16.231 1.00 96.50 109 GLU A N 1
ATOM 847 C CA . GLU A 1 109 ? 13.330 12.159 -16.570 1.00 96.50 109 GLU A CA 1
ATOM 848 C C . GLU A 1 109 ? 11.788 12.127 -16.499 1.00 96.50 109 GLU A C 1
ATOM 850 O O . GLU A 1 109 ? 11.100 12.918 -17.137 1.00 96.50 109 GLU A O 1
ATOM 855 N N . GLY A 1 110 ? 11.224 11.197 -15.717 1.00 94.56 110 GLY A N 1
ATOM 856 C CA . GLY A 1 110 ? 9.777 10.975 -15.631 1.00 94.56 110 GLY A CA 1
ATOM 857 C C . GLY A 1 110 ? 9.168 10.300 -16.865 1.00 94.56 110 GLY A C 1
ATOM 858 O O . GLY A 1 110 ? 7.949 10.309 -17.021 1.00 94.56 110 GLY A O 1
ATOM 859 N N . SER A 1 111 ? 9.999 9.723 -17.736 1.00 96.56 111 SER A N 1
ATOM 860 C CA . SER A 1 111 ? 9.552 9.000 -18.927 1.00 96.56 111 SER A CA 1
ATOM 861 C C . SER A 1 111 ? 8.704 7.782 -18.565 1.00 96.56 111 SER A C 1
ATOM 863 O O . SER A 1 111 ? 8.859 7.176 -17.500 1.00 96.56 111 SER A O 1
ATOM 865 N N . VAL A 1 112 ? 7.826 7.403 -19.488 1.00 96.75 112 VAL A N 1
ATOM 866 C CA . VAL A 1 112 ? 6.922 6.261 -19.356 1.00 96.75 112 VAL A CA 1
ATOM 867 C C . VAL A 1 112 ? 7.141 5.333 -20.543 1.00 96.75 112 VAL A C 1
ATOM 869 O O . VAL A 1 112 ? 7.237 5.795 -21.678 1.00 96.75 112 VAL A O 1
ATOM 872 N N . ALA A 1 113 ? 7.210 4.030 -20.283 1.00 97.25 113 ALA A N 1
ATOM 873 C CA . ALA A 1 113 ? 7.226 2.998 -21.315 1.00 97.25 113 ALA A CA 1
ATOM 874 C C . ALA A 1 113 ? 6.141 1.957 -21.028 1.00 97.25 113 ALA A C 1
ATOM 876 O O . ALA A 1 113 ? 5.825 1.683 -19.866 1.00 97.25 113 ALA A O 1
ATOM 877 N N . LYS A 1 114 ? 5.593 1.331 -22.072 1.00 97.56 114 LYS A N 1
ATOM 878 C CA . LYS A 1 114 ? 4.716 0.166 -21.895 1.00 97.56 114 LYS A CA 1
ATOM 879 C C . LYS A 1 114 ? 5.509 -0.987 -21.297 1.00 97.56 114 LYS A C 1
ATOM 881 O O . LYS A 1 114 ? 6.683 -1.159 -21.618 1.00 97.56 114 LYS A O 1
ATOM 886 N N . LEU A 1 115 ? 4.874 -1.790 -20.453 1.00 97.94 115 LEU A N 1
ATOM 887 C CA . LEU A 1 115 ? 5.502 -2.946 -19.824 1.00 97.94 115 LEU A CA 1
ATOM 888 C C . LEU A 1 115 ? 4.892 -4.236 -20.373 1.00 97.94 115 LEU A C 1
ATOM 890 O O . LEU A 1 115 ? 3.800 -4.640 -19.975 1.00 97.94 115 LEU A O 1
ATOM 894 N N . ASP A 1 116 ? 5.621 -4.904 -21.263 1.00 97.50 116 ASP A N 1
ATOM 895 C CA . ASP A 1 116 ? 5.238 -6.225 -21.754 1.00 97.50 116 ASP A CA 1
ATOM 896 C C . ASP A 1 116 ? 5.668 -7.299 -20.746 1.00 97.50 116 ASP A C 1
ATOM 898 O O . ASP A 1 116 ? 6.852 -7.553 -20.526 1.00 97.50 116 ASP A O 1
ATOM 902 N N . VAL A 1 117 ? 4.675 -7.938 -20.132 1.00 97.38 117 VAL A N 1
ATOM 903 C CA . VAL A 1 117 ? 4.830 -8.992 -19.120 1.00 97.38 117 VAL A CA 1
ATOM 904 C C . VAL A 1 117 ? 4.667 -10.405 -19.688 1.00 97.38 117 VAL A C 1
ATOM 906 O O . VAL A 1 117 ? 4.665 -11.371 -18.927 1.00 97.38 117 VAL A O 1
ATOM 909 N N . SER A 1 118 ? 4.540 -10.558 -21.009 1.00 96.56 118 SER A N 1
ATOM 910 C CA . SER A 1 118 ? 4.252 -11.836 -21.680 1.00 96.56 118 SER A CA 1
ATOM 911 C C . SER A 1 118 ? 5.280 -12.940 -21.414 1.00 96.56 118 SER A C 1
ATOM 913 O O . SER A 1 118 ? 4.941 -14.122 -21.476 1.00 96.56 118 SER A O 1
ATOM 915 N N . ARG A 1 119 ? 6.530 -12.580 -21.094 1.00 96.25 119 ARG A N 1
ATOM 916 C CA . ARG A 1 119 ? 7.610 -13.537 -20.791 1.00 96.25 119 ARG A CA 1
ATOM 917 C C . ARG A 1 119 ? 7.692 -13.930 -19.317 1.00 96.25 119 ARG A C 1
ATOM 919 O O . ARG A 1 119 ? 8.445 -14.839 -18.971 1.00 96.25 119 ARG A O 1
ATOM 926 N N . LEU A 1 120 ? 6.935 -13.271 -18.443 1.00 96.06 120 LEU A N 1
ATOM 927 C CA . LEU A 1 120 ? 6.932 -13.570 -17.018 1.00 96.06 120 LEU A CA 1
ATOM 928 C C . LEU A 1 120 ? 5.992 -14.741 -16.734 1.00 96.06 120 LEU A C 1
ATOM 930 O O . LEU A 1 120 ? 4.803 -14.685 -17.030 1.00 96.06 120 LEU A O 1
ATOM 934 N N . GLN A 1 121 ? 6.504 -15.790 -16.090 1.00 91.75 121 GLN A N 1
ATOM 935 C CA . GLN A 1 121 ? 5.681 -16.955 -15.742 1.00 91.75 121 GLN A CA 1
ATOM 936 C C . GLN A 1 121 ? 4.634 -16.632 -14.669 1.00 91.75 121 GLN A C 1
ATOM 938 O O . GLN A 1 121 ? 3.523 -17.148 -14.706 1.00 91.75 121 GLN A O 1
ATOM 943 N N . ASN A 1 122 ? 5.002 -15.804 -13.688 1.00 92.50 122 ASN A N 1
ATOM 944 C CA . ASN A 1 122 ? 4.142 -15.407 -12.581 1.00 92.50 122 ASN A CA 1
ATOM 945 C C . ASN A 1 122 ? 4.473 -13.977 -12.165 1.00 92.50 122 ASN A C 1
ATOM 947 O O . ASN A 1 122 ? 5.628 -13.664 -11.884 1.00 92.50 122 ASN A O 1
ATOM 951 N N . TYR A 1 123 ? 3.459 -13.125 -12.050 1.00 94.62 123 TYR A N 1
ATOM 952 C CA . TYR A 1 123 ? 3.624 -11.766 -11.548 1.00 94.62 123 TYR A CA 1
ATOM 953 C C . TYR A 1 123 ? 2.383 -11.305 -10.785 1.00 94.62 123 TYR A C 1
ATOM 955 O O . TYR A 1 123 ? 1.284 -11.839 -10.936 1.00 94.62 123 TYR A O 1
ATOM 963 N N . ARG A 1 124 ? 2.571 -10.304 -9.924 1.00 94.62 124 ARG A N 1
ATOM 964 C CA . ARG A 1 124 ? 1.488 -9.583 -9.251 1.00 94.62 124 ARG A CA 1
ATOM 965 C C . ARG A 1 124 ? 1.825 -8.106 -9.284 1.00 94.62 124 ARG A C 1
ATOM 967 O O . ARG A 1 124 ? 2.733 -7.678 -8.573 1.00 94.62 124 ARG A O 1
ATOM 974 N N . LEU A 1 125 ? 1.100 -7.384 -10.129 1.00 95.56 125 LEU A N 1
ATOM 975 C CA . LEU A 1 125 ? 1.254 -5.953 -10.336 1.00 95.56 125 LEU A CA 1
ATOM 976 C C . LEU A 1 125 ? -0.055 -5.242 -9.997 1.00 95.56 125 LEU A C 1
ATOM 978 O O . LEU A 1 125 ? -1.137 -5.779 -10.241 1.00 95.56 125 LEU A O 1
ATOM 982 N N . TYR A 1 126 ? 0.045 -4.053 -9.414 1.00 94.56 126 TYR A N 1
ATOM 983 C CA . TYR A 1 126 ? -1.094 -3.178 -9.142 1.00 94.56 126 TYR A CA 1
ATOM 984 C C . TYR A 1 126 ? -0.701 -1.709 -9.347 1.00 94.56 126 TYR A C 1
ATOM 986 O O . TYR A 1 126 ? 0.471 -1.366 -9.156 1.00 94.56 126 TYR A O 1
ATOM 994 N N . PRO A 1 127 ? -1.651 -0.827 -9.713 1.00 94.44 127 PRO A N 1
ATOM 995 C CA . PRO A 1 127 ? -1.362 0.589 -9.912 1.00 94.44 127 PRO A CA 1
ATOM 996 C C . PRO A 1 127 ? -0.704 1.223 -8.685 1.00 94.44 127 PRO A C 1
ATOM 998 O O . PRO A 1 127 ? -1.105 0.999 -7.541 1.00 94.44 127 PRO A O 1
ATOM 1001 N N . GLY A 1 128 ? 0.338 2.011 -8.922 1.00 94.25 128 GLY A N 1
ATOM 1002 C CA . GLY A 1 128 ? 1.103 2.692 -7.890 1.00 94.25 128 GLY A CA 1
ATOM 1003 C C . GLY A 1 128 ? 2.178 1.841 -7.203 1.00 94.25 128 GLY A C 1
ATOM 1004 O O . GLY A 1 128 ? 2.881 2.372 -6.333 1.00 94.25 128 GLY A O 1
ATOM 1005 N N . GLN A 1 129 ? 2.332 0.560 -7.557 1.00 96.44 129 GLN A N 1
ATOM 1006 C CA . GLN A 1 129 ? 3.412 -0.297 -7.064 1.00 96.44 129 GLN A CA 1
ATOM 1007 C C . GLN A 1 129 ? 4.758 0.138 -7.649 1.00 96.44 129 GLN A C 1
ATOM 1009 O O . GLN A 1 129 ? 4.867 0.331 -8.851 1.00 96.44 129 GLN A O 1
ATOM 1014 N N . VAL A 1 130 ? 5.791 0.261 -6.815 1.00 97.44 130 VAL A N 1
ATOM 1015 C CA . VAL A 1 130 ? 7.163 0.507 -7.287 1.00 97.44 130 VAL A CA 1
ATOM 1016 C C . VAL A 1 130 ? 7.868 -0.834 -7.458 1.00 97.44 130 VAL A C 1
ATOM 1018 O O . VAL A 1 130 ? 7.843 -1.653 -6.535 1.00 97.44 130 VAL A O 1
ATOM 1021 N N . VAL A 1 131 ? 8.471 -1.054 -8.623 1.00 97.81 131 VAL A N 1
ATOM 1022 C CA . VAL A 1 131 ? 9.133 -2.310 -8.997 1.00 97.81 131 VAL A CA 1
ATOM 1023 C C . VAL A 1 131 ? 10.473 -2.038 -9.675 1.00 97.81 131 VAL A C 1
ATOM 1025 O O . VAL A 1 131 ? 10.679 -0.964 -10.240 1.00 97.81 131 VAL A O 1
ATOM 1028 N N . ALA A 1 132 ? 11.364 -3.028 -9.641 1.00 98.00 132 ALA A N 1
ATOM 1029 C CA . ALA A 1 132 ? 12.471 -3.120 -10.585 1.00 98.00 132 ALA A CA 1
ATOM 1030 C C . ALA A 1 132 ? 12.197 -4.244 -11.583 1.00 98.00 132 ALA A C 1
ATOM 1032 O O . ALA A 1 132 ? 11.711 -5.314 -11.205 1.00 98.00 132 ALA A O 1
ATOM 1033 N N . VAL A 1 133 ? 12.502 -3.978 -12.846 1.00 98.06 133 VAL A N 1
ATOM 1034 C CA . VAL A 1 133 ? 12.250 -4.864 -13.978 1.00 98.06 133 VAL A CA 1
ATOM 1035 C C . VAL A 1 133 ? 13.570 -5.109 -14.685 1.00 98.06 133 VAL A C 1
ATOM 1037 O O . VAL A 1 133 ? 14.259 -4.153 -15.037 1.00 98.06 133 VAL A O 1
ATOM 1040 N N . GLN A 1 134 ? 13.908 -6.376 -14.907 1.00 98.06 134 GLN A N 1
ATOM 1041 C CA . GLN A 1 134 ? 14.979 -6.738 -15.826 1.00 98.06 134 GLN A CA 1
ATOM 1042 C C . GLN A 1 134 ? 14.386 -7.004 -17.198 1.00 98.06 134 GLN A C 1
ATOM 1044 O O . GLN A 1 134 ? 13.377 -7.705 -17.301 1.00 98.06 134 GLN A O 1
ATOM 1049 N N . GLY A 1 135 ? 15.007 -6.501 -18.254 1.00 98.06 135 GLY A N 1
ATOM 1050 C CA . GLY A 1 135 ? 14.525 -6.745 -19.605 1.00 98.06 135 GLY A CA 1
ATOM 1051 C C . GLY A 1 135 ? 15.182 -5.853 -20.639 1.00 98.06 135 GLY A C 1
ATOM 1052 O O . GLY A 1 135 ? 16.241 -5.282 -20.399 1.00 98.06 135 GLY A O 1
ATOM 1053 N N . VAL A 1 136 ? 14.544 -5.761 -21.799 1.00 98.19 136 VAL A N 1
ATOM 1054 C CA . VAL A 1 136 ? 15.035 -4.993 -22.947 1.00 98.19 136 VAL A CA 1
ATOM 1055 C C . VAL A 1 136 ? 13.962 -4.030 -23.427 1.00 98.19 136 VAL A C 1
ATOM 1057 O O . VAL A 1 136 ? 12.775 -4.333 -23.337 1.00 98.19 136 VAL A O 1
ATOM 1060 N N . ASN A 1 137 ? 14.366 -2.901 -23.996 1.00 97.62 137 ASN A N 1
ATOM 1061 C CA . ASN A 1 137 ? 13.459 -1.968 -24.656 1.00 97.62 137 ASN A CA 1
ATOM 1062 C C . ASN A 1 137 ? 14.057 -1.592 -26.014 1.00 97.62 137 ASN A C 1
ATOM 1064 O O . ASN A 1 137 ? 14.732 -0.578 -26.111 1.00 97.62 137 ASN A O 1
ATOM 1068 N N . PRO A 1 138 ? 13.880 -2.399 -27.072 1.00 96.31 138 PRO A N 1
ATOM 1069 C CA . PRO A 1 138 ? 14.593 -2.180 -28.331 1.00 96.31 138 PRO A CA 1
ATOM 1070 C C . PRO A 1 138 ? 14.239 -0.865 -29.038 1.00 96.31 138 PRO A C 1
ATOM 1072 O O . PRO A 1 138 ? 15.042 -0.368 -29.825 1.00 96.31 138 PRO A O 1
ATOM 1075 N N . THR A 1 139 ? 13.042 -0.322 -28.790 1.00 94.81 139 THR A N 1
ATOM 1076 C CA . THR A 1 139 ? 12.506 0.861 -29.487 1.00 94.81 139 THR A CA 1
ATOM 1077 C C . THR A 1 139 ? 12.434 2.112 -28.617 1.00 94.81 139 THR A C 1
ATOM 1079 O O . THR A 1 139 ? 12.264 3.201 -29.151 1.00 94.81 139 THR A O 1
ATOM 1082 N N . GLY A 1 140 ? 12.554 1.974 -27.296 1.00 93.56 140 GLY A N 1
ATOM 1083 C CA . GLY A 1 140 ? 12.266 3.031 -26.325 1.00 93.56 140 GLY A CA 1
ATOM 1084 C C . GLY A 1 140 ? 10.797 3.074 -25.879 1.00 93.56 140 GLY A C 1
ATOM 1085 O O . GLY A 1 140 ? 10.496 3.620 -24.825 1.00 93.56 140 GLY A O 1
ATOM 1086 N N . GLU A 1 141 ? 9.877 2.419 -26.593 1.00 95.50 141 GLU A N 1
ATOM 1087 C CA . GLU A 1 141 ? 8.434 2.519 -26.319 1.00 95.50 141 GLU A CA 1
ATOM 1088 C C . GLU A 1 141 ? 7.885 1.405 -25.416 1.00 95.50 141 GLU A C 1
ATOM 1090 O O . GLU A 1 141 ? 6.945 1.629 -24.652 1.00 95.50 141 GLU A O 1
ATOM 1095 N N . THR A 1 142 ? 8.421 0.184 -25.520 1.00 97.56 142 THR A N 1
ATOM 1096 C CA . THR A 1 142 ? 7.917 -0.992 -24.791 1.00 97.56 142 THR A CA 1
ATOM 1097 C C . THR A 1 142 ? 9.066 -1.768 -24.169 1.00 97.56 142 THR A C 1
ATOM 1099 O O . THR A 1 142 ? 9.889 -2.367 -24.862 1.00 97.56 142 THR A O 1
ATOM 1102 N N . PHE A 1 143 ? 9.081 -1.799 -22.842 1.00 98.12 143 PHE A N 1
ATOM 1103 C CA . PHE A 1 143 ? 10.012 -2.579 -22.051 1.00 98.12 143 PHE A CA 1
ATOM 1104 C C . PHE A 1 143 ? 9.490 -4.013 -21.904 1.00 98.12 143 PHE A C 1
ATOM 1106 O O . PHE A 1 143 ? 8.458 -4.258 -21.278 1.00 98.12 143 PHE A O 1
ATOM 1113 N N . VAL A 1 144 ? 10.200 -4.975 -22.488 1.00 98.12 144 VAL A N 1
ATOM 1114 C CA . VAL A 1 144 ? 9.864 -6.401 -22.440 1.00 98.12 144 VAL A CA 1
ATOM 1115 C C . VAL A 1 144 ? 10.491 -7.016 -21.195 1.00 98.12 144 VAL A C 1
ATOM 1117 O O . VAL A 1 144 ? 11.700 -7.250 -21.146 1.00 98.12 144 VAL A O 1
ATOM 1120 N N . ALA A 1 145 ? 9.662 -7.276 -20.185 1.00 98.12 145 ALA A N 1
ATOM 1121 C CA . ALA A 1 145 ? 10.086 -7.793 -18.892 1.00 98.12 145 ALA A CA 1
ATOM 1122 C C . ALA A 1 145 ? 10.516 -9.262 -18.978 1.00 98.12 145 ALA A C 1
ATOM 1124 O O . ALA A 1 145 ? 9.822 -10.104 -19.544 1.00 98.12 145 ALA A O 1
ATOM 1125 N N . MET A 1 146 ? 11.651 -9.576 -18.366 1.00 97.50 146 MET A N 1
ATOM 1126 C CA . MET A 1 146 ? 12.218 -10.921 -18.249 1.00 97.50 146 MET A CA 1
ATOM 1127 C C . MET A 1 146 ? 12.279 -11.381 -16.790 1.00 97.50 146 MET A C 1
ATOM 1129 O O . MET A 1 146 ? 12.090 -12.565 -16.526 1.00 97.50 146 MET A O 1
ATOM 1133 N N . ASP A 1 147 ? 12.487 -10.451 -15.854 1.00 96.81 147 ASP A N 1
ATOM 1134 C CA . ASP A 1 147 ? 12.436 -10.706 -14.412 1.00 96.81 147 ASP A CA 1
ATOM 1135 C C . ASP A 1 147 ? 11.882 -9.486 -13.651 1.00 96.81 147 ASP A C 1
ATOM 1137 O O . ASP A 1 147 ? 11.888 -8.361 -14.161 1.00 96.81 147 ASP A O 1
ATOM 1141 N N . LEU A 1 148 ? 11.380 -9.705 -12.433 1.00 96.31 148 LEU A N 1
ATOM 1142 C CA . LEU A 1 148 ? 10.759 -8.688 -11.587 1.00 96.31 148 LEU A CA 1
ATOM 1143 C C . LEU A 1 148 ? 11.194 -8.793 -10.127 1.00 96.31 148 LEU A C 1
ATOM 1145 O O . LEU A 1 148 ? 10.954 -9.794 -9.450 1.00 96.31 148 LEU A O 1
ATOM 1149 N N . ILE A 1 149 ? 11.638 -7.667 -9.572 1.00 96.25 149 ILE A N 1
ATOM 1150 C CA . ILE A 1 149 ? 11.797 -7.494 -8.129 1.00 96.25 149 ILE A CA 1
ATOM 1151 C C . ILE A 1 149 ? 10.705 -6.552 -7.628 1.00 96.25 149 ILE A C 1
ATOM 1153 O O . ILE A 1 149 ? 10.719 -5.342 -7.845 1.00 96.25 149 ILE A O 1
ATOM 1157 N N . THR A 1 150 ? 9.736 -7.133 -6.920 1.00 93.69 150 THR A N 1
ATOM 1158 C CA . THR A 1 150 ? 8.555 -6.422 -6.394 1.00 93.69 150 THR A CA 1
ATOM 1159 C C . THR A 1 150 ? 8.631 -6.139 -4.896 1.00 93.69 150 THR A C 1
ATOM 1161 O O . THR A 1 150 ? 7.791 -5.420 -4.352 1.00 93.69 150 THR A O 1
ATOM 1164 N N . LYS A 1 151 ? 9.612 -6.723 -4.200 1.00 87.31 151 LYS A N 1
ATOM 1165 C CA . LYS A 1 151 ? 9.744 -6.649 -2.744 1.00 87.31 151 LYS A CA 1
ATOM 1166 C C . LYS A 1 151 ? 11.174 -6.322 -2.361 1.00 87.31 151 LYS A C 1
ATOM 1168 O O . LYS A 1 151 ? 12.082 -7.104 -2.597 1.00 87.31 151 LYS A O 1
ATOM 1173 N N . CYS A 1 152 ? 11.328 -5.197 -1.680 1.00 85.19 152 CYS A N 1
ATOM 1174 C CA . CYS A 1 152 ? 12.558 -4.825 -1.002 1.00 85.19 152 CYS A CA 1
ATOM 1175 C C . CYS A 1 152 ? 12.186 -4.349 0.412 1.00 85.19 152 CYS A C 1
ATOM 1177 O O . CYS A 1 152 ? 12.010 -3.140 0.626 1.00 85.19 152 CYS A O 1
ATOM 1179 N N . PRO A 1 153 ? 11.930 -5.287 1.350 1.00 79.50 153 PRO A N 1
ATOM 1180 C CA . PRO A 1 153 ? 11.443 -4.942 2.678 1.00 79.50 153 PRO A CA 1
ATOM 1181 C C . PRO A 1 153 ? 12.461 -4.066 3.410 1.00 79.50 153 PRO A C 1
ATOM 1183 O O . PRO A 1 153 ? 13.673 -4.201 3.234 1.00 79.50 153 PRO A O 1
ATOM 1186 N N . LYS A 1 154 ? 11.962 -3.148 4.242 1.00 75.94 154 LYS A N 1
ATOM 1187 C CA . LYS A 1 154 ? 12.825 -2.438 5.188 1.00 75.94 154 LYS A CA 1
ATOM 1188 C C . LYS A 1 154 ? 13.368 -3.444 6.216 1.00 75.94 154 LYS A C 1
ATOM 1190 O O . LYS A 1 154 ? 12.672 -4.421 6.504 1.00 75.94 154 LYS A O 1
ATOM 1195 N N . PRO A 1 155 ? 14.565 -3.208 6.782 1.00 75.94 155 PRO A N 1
ATOM 1196 C CA . PRO A 1 155 ? 15.062 -4.008 7.894 1.00 75.94 155 PRO A CA 1
ATOM 1197 C C . PRO A 1 155 ? 14.009 -4.093 8.999 1.00 75.94 155 PRO A C 1
ATOM 1199 O O . PRO A 1 155 ? 13.344 -3.098 9.303 1.00 75.94 155 PRO A O 1
ATOM 1202 N N . MET A 1 156 ? 13.847 -5.281 9.582 1.00 77.62 156 MET A N 1
ATOM 1203 C CA . MET A 1 156 ? 12.997 -5.434 10.757 1.00 77.62 156 MET A CA 1
ATOM 1204 C C . MET A 1 156 ? 13.557 -4.596 11.904 1.00 77.62 156 MET A C 1
ATOM 1206 O O . MET A 1 156 ? 14.771 -4.440 12.037 1.00 77.62 156 MET A O 1
ATOM 1210 N N . HIS A 1 157 ? 12.667 -4.071 12.741 1.00 73.81 157 HIS A N 1
ATOM 1211 C CA . HIS A 1 157 ? 13.090 -3.386 13.952 1.00 73.81 157 HIS A CA 1
ATOM 1212 C C . HIS A 1 157 ? 13.793 -4.392 14.870 1.00 73.81 157 HIS A C 1
ATOM 1214 O O . HIS A 1 157 ? 13.247 -5.457 15.157 1.00 73.81 157 HIS A O 1
ATOM 1220 N N . SER A 1 158 ? 14.998 -4.061 15.325 1.00 72.12 158 SER A N 1
ATOM 1221 C CA . SER A 1 158 ? 15.728 -4.852 16.313 1.00 72.12 158 SER A CA 1
ATOM 1222 C C . SER A 1 158 ? 15.947 -4.014 17.561 1.00 72.12 158 SER A C 1
ATOM 1224 O O . SER A 1 158 ? 16.498 -2.917 17.478 1.00 72.12 158 SER A O 1
ATOM 1226 N N . THR A 1 159 ? 15.550 -4.537 18.713 1.00 70.50 159 THR A N 1
ATOM 1227 C CA . THR A 1 159 ? 15.867 -3.939 20.013 1.00 70.50 159 THR A CA 1
ATOM 1228 C C . THR A 1 159 ? 17.124 -4.608 20.551 1.00 70.50 159 THR A C 1
ATOM 1230 O O . THR A 1 159 ? 17.207 -5.838 20.551 1.00 70.50 159 THR A O 1
ATOM 1233 N N . ALA A 1 160 ? 18.114 -3.830 20.994 1.00 72.00 160 ALA A N 1
ATOM 1234 C CA . ALA A 1 160 ? 19.324 -4.405 21.571 1.00 72.00 160 ALA A CA 1
ATOM 1235 C C . ALA A 1 160 ? 18.971 -5.209 22.831 1.00 72.00 160 ALA A C 1
ATOM 1237 O O . ALA A 1 160 ? 18.193 -4.749 23.666 1.00 72.00 160 ALA A O 1
ATOM 1238 N N . SER A 1 161 ? 19.579 -6.383 23.018 1.00 68.06 161 SER A N 1
ATOM 1239 C CA . SER A 1 161 ? 19.284 -7.256 24.166 1.00 68.06 161 SER A CA 1
ATOM 1240 C C . SER A 1 161 ? 19.494 -6.569 25.522 1.00 68.06 161 SER A C 1
ATOM 1242 O O . SER A 1 161 ? 18.813 -6.884 26.488 1.00 68.06 161 SER A O 1
ATOM 1244 N N . GLN A 1 162 ? 20.388 -5.579 25.586 1.00 64.81 162 GLN A N 1
ATOM 1245 C CA . GLN A 1 162 ? 20.652 -4.758 26.775 1.00 64.81 162 GLN A CA 1
ATOM 1246 C C . GLN A 1 162 ? 19.505 -3.793 27.119 1.00 64.81 162 GLN A C 1
ATOM 1248 O O . GLN A 1 162 ? 19.375 -3.389 28.271 1.00 64.81 162 GLN A O 1
ATOM 1253 N N . GLN A 1 163 ? 18.681 -3.422 26.133 1.0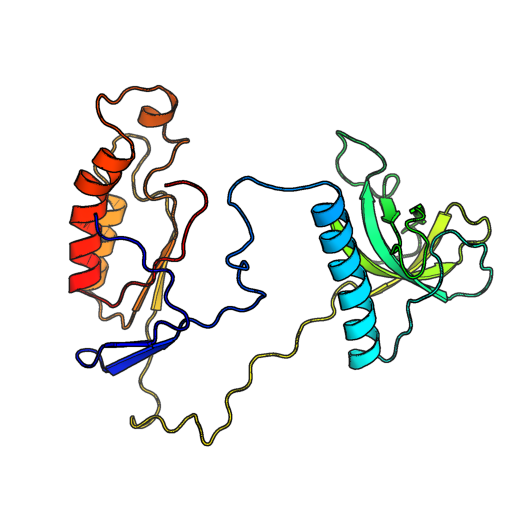0 63.75 163 GLN A N 1
ATOM 1254 C CA . GLN A 1 163 ? 17.460 -2.632 26.315 1.00 63.75 163 GLN A CA 1
ATOM 1255 C C . GLN A 1 163 ? 16.250 -3.521 26.635 1.00 63.75 163 GLN A C 1
ATOM 1257 O O . GLN A 1 163 ? 15.261 -3.032 27.169 1.00 63.75 163 GLN A O 1
ATOM 1262 N N . LEU A 1 164 ? 16.341 -4.830 26.373 1.00 62.31 164 LEU A N 1
ATOM 1263 C CA . LEU A 1 164 ? 15.365 -5.840 26.792 1.00 62.31 164 LEU A CA 1
ATOM 1264 C C . LEU A 1 164 ? 15.548 -6.244 28.266 1.00 62.31 164 LEU A C 1
ATOM 1266 O O . LEU A 1 164 ? 15.263 -7.387 28.620 1.00 62.31 164 LEU A O 1
ATOM 1270 N N . GLN A 1 165 ? 16.005 -5.327 29.132 1.00 56.16 165 GLN A N 1
ATOM 1271 C CA . GLN A 1 165 ? 15.984 -5.490 30.592 1.00 56.16 165 GLN A CA 1
ATOM 1272 C C . GLN A 1 165 ? 14.530 -5.499 31.087 1.00 56.16 165 GLN A C 1
ATOM 1274 O O . GLN A 1 165 ? 14.063 -4.592 31.770 1.00 56.16 165 GLN A O 1
ATOM 1279 N N . LEU A 1 166 ? 13.789 -6.533 30.703 1.00 55.47 166 LEU A N 1
ATOM 1280 C CA . LEU A 1 166 ? 12.496 -6.861 31.258 1.00 55.47 166 LEU A CA 1
ATOM 1281 C C . LEU A 1 166 ? 12.753 -7.175 32.728 1.00 55.47 166 LEU A C 1
ATOM 1283 O O . LEU A 1 166 ? 13.331 -8.207 33.062 1.00 55.47 166 LEU A O 1
ATOM 1287 N N . SER A 1 167 ? 12.307 -6.293 33.620 1.00 52.69 167 SER A N 1
ATOM 1288 C CA . SER A 1 167 ? 12.317 -6.505 35.076 1.00 52.69 167 SER A CA 1
ATOM 1289 C C . SER A 1 167 ? 11.414 -7.674 35.509 1.00 52.69 167 SER A C 1
ATOM 1291 O O . SER A 1 167 ? 11.192 -7.890 36.698 1.00 52.69 167 SER A O 1
ATOM 1293 N N . VAL A 1 168 ? 10.859 -8.410 34.544 1.00 54.22 168 VAL A N 1
ATOM 1294 C CA . VAL A 1 168 ? 9.873 -9.467 34.709 1.00 54.22 168 VAL A CA 1
ATOM 1295 C C . VAL A 1 168 ? 10.484 -10.772 34.182 1.00 54.22 168 VAL A C 1
ATOM 1297 O O . VAL A 1 168 ? 10.918 -10.808 33.027 1.00 54.22 168 VAL A O 1
ATOM 1300 N N . PRO A 1 169 ? 10.526 -11.852 34.987 1.00 52.84 169 PRO A N 1
ATOM 1301 C CA . PRO A 1 169 ? 10.968 -13.160 34.521 1.00 52.84 169 PRO A CA 1
ATOM 1302 C C . PRO A 1 169 ? 10.118 -13.607 33.324 1.00 52.84 169 PRO A C 1
ATOM 1304 O O . PRO A 1 169 ? 8.893 -13.475 33.328 1.00 52.84 169 PRO A O 1
ATOM 1307 N N . THR A 1 170 ? 10.755 -14.128 32.280 1.00 56.41 170 THR A N 1
ATOM 1308 C CA . THR A 1 170 ? 10.056 -14.618 31.088 1.00 56.41 170 THR A CA 1
ATOM 1309 C C . THR A 1 170 ? 9.304 -15.935 31.351 1.00 56.41 170 THR A C 1
ATOM 1311 O O . THR A 1 170 ? 9.765 -16.750 32.149 1.00 56.41 170 THR A O 1
ATOM 1314 N N . PRO A 1 171 ? 8.196 -16.206 30.628 1.00 51.69 171 PRO A N 1
ATOM 1315 C CA . PRO A 1 171 ? 7.457 -15.293 29.765 1.00 51.69 171 PRO A CA 1
ATOM 1316 C C . PRO A 1 171 ? 6.176 -14.814 30.463 1.00 51.69 171 PRO A C 1
ATOM 1318 O O . PRO A 1 171 ? 5.213 -15.570 30.610 1.00 51.69 171 PRO A O 1
ATOM 1321 N N . ALA A 1 172 ? 6.121 -13.532 30.828 1.00 65.56 172 ALA A N 1
ATOM 1322 C CA . ALA A 1 172 ? 4.833 -12.871 31.000 1.00 65.56 172 ALA A CA 1
ATOM 1323 C C . ALA A 1 172 ? 4.116 -12.892 29.636 1.00 65.56 172 ALA A C 1
ATOM 1325 O O . ALA A 1 172 ? 4.624 -12.363 28.647 1.00 65.56 172 ALA A O 1
ATOM 1326 N N . LYS A 1 173 ? 2.981 -13.592 29.547 1.00 76.75 173 LYS A N 1
ATOM 1327 C CA . LYS A 1 173 ? 2.164 -13.638 28.327 1.00 76.75 173 LYS A CA 1
ATOM 1328 C C . LYS A 1 173 ? 1.491 -12.278 28.154 1.00 76.75 173 LYS A C 1
ATOM 1330 O O . LYS A 1 173 ? 0.706 -11.913 29.016 1.00 76.75 173 LYS A O 1
ATOM 1335 N N . PHE A 1 174 ? 1.765 -11.585 27.049 1.00 83.12 174 PHE A N 1
ATOM 1336 C CA . PHE A 1 174 ? 1.060 -10.358 26.677 1.00 83.12 174 PHE A CA 1
ATOM 1337 C C . PHE A 1 174 ? -0.173 -10.689 25.828 1.00 83.12 174 PHE A C 1
ATOM 1339 O O . PHE A 1 174 ? -0.066 -11.358 24.796 1.00 83.12 174 PHE A O 1
ATOM 1346 N N . ARG A 1 175 ? -1.348 -10.237 26.255 1.00 89.25 175 ARG A N 1
ATOM 1347 C CA . ARG A 1 175 ? -2.637 -10.418 25.586 1.00 89.25 175 ARG A CA 1
ATOM 1348 C C . ARG A 1 175 ? -3.134 -9.074 25.068 1.00 89.25 175 ARG A C 1
ATOM 1350 O O . ARG A 1 175 ? -3.611 -8.242 25.836 1.00 89.25 175 ARG A O 1
ATOM 1357 N N . LEU A 1 176 ? -3.069 -8.906 23.750 1.00 91.06 176 LEU A N 1
ATOM 1358 C CA . LEU A 1 176 ? -3.629 -7.760 23.039 1.00 91.06 176 LEU A CA 1
ATOM 1359 C C . LEU A 1 176 ? -5.000 -8.117 22.462 1.00 91.06 176 LEU A C 1
ATOM 1361 O O . LEU A 1 176 ? -5.116 -9.056 21.673 1.00 91.06 176 LEU A O 1
ATOM 1365 N N . LEU A 1 177 ? -6.021 -7.345 22.816 1.00 93.12 177 LEU A N 1
ATOM 1366 C CA . LEU A 1 177 ? -7.298 -7.340 22.111 1.00 93.12 177 LEU A CA 1
ATOM 1367 C C . LEU A 1 177 ? -7.200 -6.392 20.912 1.00 93.12 177 LEU A C 1
ATOM 1369 O O . LEU A 1 177 ? -6.747 -5.265 21.066 1.00 93.12 177 LEU A O 1
ATOM 1373 N N . VAL A 1 178 ? -7.641 -6.813 19.729 1.00 95.19 178 VAL A N 1
ATOM 1374 C CA . VAL A 1 178 ? -7.731 -5.933 18.553 1.00 95.19 178 VAL A CA 1
ATOM 1375 C C . VAL A 1 178 ? -9.160 -5.966 18.039 1.00 95.19 178 VAL A C 1
ATOM 1377 O O . VAL A 1 178 ? -9.694 -7.044 17.783 1.00 95.19 178 VAL A O 1
ATOM 1380 N N . ALA A 1 179 ? -9.775 -4.796 17.892 1.00 94.19 179 ALA A N 1
ATOM 1381 C CA . ALA A 1 179 ? -11.113 -4.658 17.339 1.00 94.19 179 ALA A CA 1
ATOM 1382 C C . ALA A 1 179 ? -11.167 -3.470 16.377 1.00 94.19 179 ALA A C 1
ATOM 1384 O O . ALA A 1 179 ? -10.584 -2.421 16.643 1.00 94.19 179 ALA A O 1
ATOM 1385 N N . SER A 1 180 ? -11.883 -3.646 15.269 1.00 94.94 180 SER A N 1
ATOM 1386 C CA . SER A 1 180 ? -12.126 -2.599 14.279 1.00 94.94 180 SER A CA 1
ATOM 1387 C C . SER A 1 180 ? -13.622 -2.402 14.120 1.00 94.94 180 SER A C 1
ATOM 1389 O O . SER A 1 180 ? -14.368 -3.384 14.095 1.00 94.94 180 SER A O 1
ATOM 1391 N N . GLY A 1 181 ? -14.038 -1.145 14.015 1.00 92.88 181 GLY A N 1
ATOM 1392 C CA . GLY A 1 181 ? -15.417 -0.783 13.746 1.00 92.88 181 GLY A CA 1
ATOM 1393 C C . GLY A 1 181 ? -15.891 -1.242 12.358 1.00 92.88 181 GLY A C 1
ATOM 1394 O O . GLY A 1 181 ? -15.083 -1.722 11.554 1.00 92.88 181 GLY A O 1
ATOM 1395 N N . PRO A 1 182 ? -17.192 -1.077 12.061 1.00 94.19 182 PRO A N 1
ATOM 1396 C CA . PRO A 1 182 ? -18.156 -0.308 12.855 1.00 94.19 182 PRO A CA 1
ATOM 1397 C C . PRO A 1 182 ? -18.540 -0.964 14.189 1.00 94.19 182 PRO A C 1
ATOM 1399 O O . PRO A 1 182 ? -18.680 -2.182 14.290 1.00 94.19 182 PRO A O 1
ATOM 1402 N N . PHE A 1 183 ? -18.730 -0.150 15.231 1.00 94.62 183 PHE A N 1
ATOM 1403 C CA . PHE A 1 183 ? -19.052 -0.631 16.585 1.00 94.62 183 PHE A CA 1
ATOM 1404 C C . PHE A 1 183 ? -20.546 -0.577 16.947 1.00 94.62 183 PHE A C 1
ATOM 1406 O O . PHE A 1 183 ? -20.922 -0.788 18.106 1.00 94.62 183 PHE A O 1
ATOM 1413 N N . THR A 1 184 ? -21.401 -0.338 15.955 1.00 95.00 184 THR A N 1
ATOM 1414 C CA . THR A 1 184 ? -22.859 -0.433 16.052 1.00 95.00 184 THR A CA 1
ATOM 1415 C C . THR A 1 184 ? -23.416 -1.277 14.908 1.00 95.00 184 THR A C 1
ATOM 1417 O O . THR A 1 184 ? -22.743 -1.525 13.909 1.00 95.00 184 THR A O 1
ATOM 1420 N N . THR A 1 185 ? -24.641 -1.766 15.066 1.00 94.25 185 THR A N 1
ATOM 1421 C CA . THR A 1 185 ? -25.352 -2.516 14.023 1.00 94.25 185 THR A CA 1
ATOM 1422 C C . THR A 1 185 ? -26.201 -1.581 13.176 1.00 94.25 185 THR A C 1
ATOM 1424 O O . THR A 1 185 ? -26.730 -0.621 13.710 1.00 94.25 185 THR A O 1
ATOM 1427 N N . MET A 1 186 ? -26.472 -1.936 11.920 1.00 92.00 186 MET A N 1
ATOM 1428 C CA . MET A 1 186 ? -27.233 -1.102 10.967 1.00 92.00 186 MET A CA 1
ATOM 1429 C C . MET A 1 186 ? -28.658 -0.703 11.405 1.00 92.00 186 MET A C 1
ATOM 1431 O O . MET A 1 186 ? -29.273 0.159 10.780 1.00 92.00 186 MET A O 1
ATOM 1435 N N . GLY A 1 187 ? -29.216 -1.370 12.420 1.00 91.69 187 GLY A N 1
ATOM 1436 C CA . GLY A 1 187 ? -30.576 -1.137 12.906 1.00 91.69 187 GLY A CA 1
ATOM 1437 C C . GLY A 1 187 ? -30.708 -0.031 13.955 1.00 91.69 187 GLY A C 1
ATOM 1438 O O . GLY A 1 187 ? -31.824 0.432 14.180 1.00 91.69 187 GLY A O 1
ATOM 1439 N N . ASP A 1 188 ? -29.615 0.377 14.607 1.00 92.94 188 ASP A N 1
ATOM 1440 C CA . ASP A 1 188 ? -29.642 1.410 15.644 1.00 92.94 188 ASP A CA 1
ATOM 1441 C C . ASP A 1 188 ? -28.260 2.036 15.906 1.00 92.94 188 ASP A C 1
ATOM 1443 O O . ASP A 1 188 ? -27.220 1.553 15.462 1.00 92.94 188 ASP A O 1
ATOM 1447 N N . LEU A 1 189 ? -28.252 3.126 16.673 1.00 92.94 189 LEU A N 1
ATOM 1448 C CA . LEU A 1 189 ? -27.044 3.817 17.129 1.00 92.94 189 LEU A CA 1
ATOM 1449 C C . LEU A 1 189 ? -26.793 3.601 18.630 1.00 92.94 189 LEU A C 1
ATOM 1451 O O . LEU A 1 189 ? -26.349 4.512 19.315 1.00 92.94 189 LEU A O 1
ATOM 1455 N N . ARG A 1 190 ? -27.108 2.414 19.166 1.00 91.94 190 ARG A N 1
ATOM 1456 C CA . ARG A 1 190 ? -26.954 2.086 20.601 1.00 91.94 190 ARG A CA 1
ATOM 1457 C C . ARG A 1 190 ? -25.633 1.392 20.927 1.00 91.94 190 ARG A C 1
ATOM 1459 O O . ARG A 1 190 ? -25.426 0.973 22.067 1.00 91.94 190 ARG A O 1
ATOM 1466 N N . TYR A 1 191 ? -24.773 1.187 19.926 1.00 94.56 191 TYR A N 1
ATOM 1467 C CA . TYR A 1 191 ? -23.416 0.656 20.097 1.00 94.56 191 TYR A CA 1
ATOM 1468 C C . TYR A 1 191 ? -23.361 -0.667 20.876 1.00 94.56 191 TYR A C 1
ATOM 1470 O O . TYR A 1 191 ? -22.476 -0.915 21.701 1.00 94.56 191 TYR A O 1
ATOM 1478 N N . GLY A 1 192 ? -24.323 -1.555 20.601 1.00 94.69 192 GLY A N 1
ATOM 1479 C CA . GLY A 1 192 ? -24.401 -2.885 21.209 1.00 94.69 192 GLY A CA 1
ATOM 1480 C C . GLY A 1 192 ? -23.090 -3.689 21.124 1.00 94.69 192 GLY A C 1
ATOM 1481 O O . GLY A 1 192 ? -22.665 -4.232 22.149 1.00 94.69 192 GLY A O 1
ATOM 1482 N N . PRO A 1 193 ? -22.414 -3.758 19.958 1.00 95.31 193 PRO A N 1
ATOM 1483 C CA . PRO A 1 193 ? -21.094 -4.378 19.830 1.00 95.31 193 PRO A CA 1
ATOM 1484 C C . PRO A 1 193 ? -20.025 -3.761 20.746 1.00 95.31 193 PRO A C 1
ATOM 1486 O O . PRO A 1 193 ? -19.330 -4.508 21.434 1.00 95.31 193 PRO A O 1
ATOM 1489 N N . LEU A 1 194 ? -19.929 -2.427 20.834 1.00 93.88 194 LEU A N 1
ATOM 1490 C CA . LEU A 1 194 ? -18.966 -1.756 21.724 1.00 93.88 194 LEU A CA 1
ATOM 1491 C C . LEU A 1 194 ? -19.220 -2.081 23.197 1.00 93.88 194 LEU A C 1
ATOM 1493 O O . LEU A 1 194 ? -18.292 -2.321 23.969 1.00 93.88 194 LEU A O 1
ATOM 1497 N N . LYS A 1 195 ? -20.495 -2.127 23.592 1.00 93.75 195 LYS A N 1
ATOM 1498 C CA . LYS A 1 195 ? -20.887 -2.501 24.952 1.00 93.75 195 LYS A CA 1
ATOM 1499 C C . LYS A 1 195 ? -20.443 -3.929 25.287 1.00 93.75 195 LYS A C 1
ATOM 1501 O O . LYS A 1 195 ? -19.855 -4.144 26.346 1.00 93.75 195 LYS A O 1
ATOM 1506 N N . LYS A 1 196 ? -20.672 -4.884 24.377 1.00 93.88 196 LYS A N 1
ATOM 1507 C CA . LYS A 1 196 ? -20.207 -6.274 24.531 1.00 93.88 196 LYS A CA 1
ATOM 1508 C C . LYS A 1 196 ? -18.683 -6.363 24.594 1.00 93.88 196 LYS A C 1
ATOM 1510 O O . LYS A 1 196 ? -18.156 -7.154 25.369 1.00 93.88 196 LYS A O 1
ATOM 1515 N N . LEU A 1 197 ? -17.973 -5.523 23.842 1.00 93.44 197 LEU A N 1
ATOM 1516 C CA . LEU A 1 197 ? -16.515 -5.437 23.914 1.00 93.44 197 LEU A CA 1
ATOM 1517 C C . LEU A 1 197 ? -16.046 -4.993 25.308 1.00 93.44 197 LEU A C 1
ATOM 1519 O O . LEU A 1 197 ? -15.166 -5.616 25.892 1.00 93.44 197 LEU A O 1
ATOM 1523 N N . GLY A 1 198 ? -16.686 -3.976 25.893 1.00 91.06 198 GLY A N 1
ATOM 1524 C CA . GLY A 1 198 ? -16.404 -3.553 27.269 1.00 91.06 198 GLY A CA 1
ATOM 1525 C C . GLY A 1 198 ? -16.799 -4.582 28.337 1.00 91.06 198 GLY A C 1
ATOM 1526 O O . GLY A 1 198 ? -16.226 -4.603 29.426 1.00 91.06 198 GLY A O 1
ATOM 1527 N N . GLU A 1 199 ? -17.773 -5.450 28.066 1.00 93.06 199 GLU A N 1
ATOM 1528 C CA . GLU A 1 199 ? -18.065 -6.620 28.904 1.00 93.06 199 GLU A CA 1
ATOM 1529 C C . GLU A 1 199 ? -16.953 -7.669 28.798 1.00 93.06 199 GLU A C 1
ATOM 1531 O O . GLU A 1 199 ? -16.455 -8.115 29.832 1.00 93.06 199 GLU A O 1
ATOM 1536 N N . LEU A 1 200 ? -16.495 -7.981 27.584 1.00 93.25 200 LEU A N 1
ATOM 1537 C CA . LEU A 1 200 ? -15.392 -8.910 27.334 1.00 93.25 200 LEU A CA 1
ATOM 1538 C C . LEU A 1 200 ? -14.095 -8.459 28.023 1.00 93.25 200 LEU A C 1
ATOM 1540 O O . LEU A 1 200 ? -13.475 -9.255 28.721 1.00 93.25 200 LEU A O 1
ATOM 1544 N N . CYS A 1 201 ? -13.728 -7.176 27.919 1.00 91.00 201 CYS A N 1
ATOM 1545 C CA . CYS A 1 201 ? -12.537 -6.629 28.583 1.00 91.00 201 CYS A CA 1
ATOM 1546 C C . CYS A 1 201 ? -12.587 -6.715 30.115 1.00 91.00 201 CYS A C 1
ATOM 1548 O O . CYS A 1 201 ? -11.547 -6.666 30.761 1.00 91.00 201 CYS A O 1
ATOM 1550 N N . ARG A 1 202 ? -13.784 -6.808 30.711 1.00 89.06 202 ARG A N 1
ATOM 1551 C CA . ARG A 1 202 ? -13.950 -6.994 32.162 1.00 89.06 202 ARG A CA 1
ATOM 1552 C C . ARG A 1 202 ? -13.941 -8.463 32.569 1.00 89.06 202 ARG A C 1
ATOM 1554 O O . ARG A 1 202 ? -13.542 -8.776 33.686 1.00 89.06 202 ARG A O 1
ATOM 1561 N N . GLN A 1 203 ? -14.431 -9.345 31.702 1.00 92.50 203 GLN A N 1
ATOM 1562 C CA . GLN A 1 203 ? -14.503 -10.785 31.958 1.00 92.50 203 GLN A CA 1
ATOM 1563 C C . GLN A 1 203 ? -13.155 -11.470 31.734 1.00 92.50 203 GLN A C 1
ATOM 1565 O O . GLN A 1 203 ? -12.794 -12.393 32.464 1.00 92.50 203 GLN A O 1
ATOM 1570 N N . GLU A 1 204 ? -12.397 -11.003 30.747 1.00 90.25 204 GLU A N 1
ATOM 1571 C CA . GLU A 1 204 ? -11.094 -11.544 30.399 1.00 90.25 204 GLU A CA 1
ATOM 1572 C C . GLU A 1 204 ? -9.961 -10.579 30.746 1.00 90.25 204 GLU A C 1
ATOM 1574 O O . GLU A 1 204 ? -10.088 -9.365 30.637 1.00 90.25 204 GLU A O 1
ATOM 1579 N N . LYS A 1 205 ? -8.804 -11.131 31.125 1.00 84.31 205 LYS A N 1
ATOM 1580 C CA . LYS A 1 205 ? -7.597 -10.339 31.387 1.00 84.31 205 LYS A CA 1
ATOM 1581 C C . LYS A 1 205 ? -6.834 -10.066 30.091 1.00 84.31 205 LYS A C 1
ATOM 1583 O O . LYS A 1 205 ? -6.123 -10.957 29.624 1.00 84.31 205 LYS A O 1
ATOM 1588 N N . PHE A 1 206 ? -6.988 -8.868 29.534 1.00 90.12 206 PHE A N 1
ATOM 1589 C CA . PHE A 1 206 ? -6.124 -8.325 28.481 1.00 90.12 206 PHE A CA 1
ATOM 1590 C C . PHE A 1 206 ? -5.153 -7.304 29.075 1.00 90.12 206 PHE A C 1
ATOM 1592 O O . PHE A 1 206 ? -5.500 -6.599 30.020 1.00 90.12 206 PHE A O 1
ATOM 1599 N N . ASP A 1 207 ? -3.958 -7.209 28.501 1.00 86.44 207 ASP A N 1
ATOM 1600 C CA . ASP A 1 207 ? -2.940 -6.233 28.904 1.00 86.44 207 ASP A CA 1
ATOM 1601 C C . ASP A 1 207 ? -3.118 -4.903 28.158 1.00 86.44 207 ASP A C 1
ATOM 1603 O O . ASP A 1 207 ? -2.857 -3.829 28.702 1.00 86.44 207 ASP A O 1
ATOM 1607 N N . ALA A 1 208 ? -3.609 -4.977 26.916 1.00 88.44 208 ALA A N 1
ATOM 1608 C CA . ALA A 1 208 ? -3.960 -3.827 26.093 1.00 88.44 208 ALA A CA 1
ATOM 1609 C C . ALA A 1 208 ? -5.114 -4.150 25.123 1.00 88.44 208 ALA A C 1
ATOM 1611 O O . ALA A 1 208 ? -5.367 -5.313 24.795 1.00 88.44 208 ALA A O 1
ATOM 1612 N N . ALA A 1 209 ? -5.782 -3.110 24.628 1.00 90.44 209 ALA A N 1
ATOM 1613 C CA . ALA A 1 209 ? -6.771 -3.161 23.561 1.00 90.44 209 ALA A CA 1
ATOM 1614 C C . ALA A 1 209 ? -6.454 -2.113 22.485 1.00 90.44 209 ALA A C 1
ATOM 1616 O O . ALA A 1 209 ? -6.303 -0.937 22.795 1.00 90.44 209 ALA A O 1
ATOM 1617 N N . LEU A 1 210 ? -6.379 -2.532 21.224 1.00 91.75 210 LEU A N 1
ATOM 1618 C CA . LEU A 1 210 ? -6.275 -1.667 20.054 1.00 91.75 210 LEU A CA 1
ATOM 1619 C C . LEU A 1 210 ? -7.659 -1.529 19.418 1.00 91.75 210 LEU A C 1
ATOM 1621 O O . LEU A 1 210 ? -8.174 -2.496 18.849 1.00 91.75 210 LEU A O 1
ATOM 1625 N N . LEU A 1 211 ? -8.252 -0.340 19.529 1.00 91.12 211 LEU A N 1
ATOM 1626 C CA . LEU A 1 211 ? -9.563 -0.032 18.961 1.00 91.12 211 LEU A CA 1
ATOM 1627 C C . LEU A 1 211 ? -9.399 0.854 17.730 1.00 91.12 211 LEU A C 1
ATOM 1629 O O . LEU A 1 211 ? -8.892 1.970 17.821 1.00 91.12 211 LEU A O 1
ATOM 1633 N N . ILE A 1 212 ? -9.826 0.344 16.581 1.00 93.12 212 ILE A N 1
ATOM 1634 C CA . ILE A 1 212 ? -9.721 1.011 15.284 1.00 93.12 212 ILE A CA 1
ATOM 1635 C C . ILE A 1 212 ? -11.129 1.403 14.840 1.00 93.12 212 ILE A C 1
ATOM 1637 O O . ILE A 1 212 ? -12.058 0.610 14.972 1.00 93.12 212 ILE A O 1
ATOM 1641 N N . GLY A 1 213 ? -11.302 2.623 14.331 1.00 91.25 213 GLY A N 1
ATOM 1642 C CA . GLY A 1 213 ? -12.592 3.084 13.818 1.00 91.25 213 GLY A CA 1
ATOM 1643 C C . GLY A 1 213 ? -13.086 2.307 12.576 1.00 91.25 213 GLY A C 1
ATOM 1644 O O . GLY A 1 213 ? -12.429 1.369 12.122 1.00 91.25 213 GLY A O 1
ATOM 1645 N N . PRO A 1 214 ? -14.232 2.707 12.001 1.00 92.12 214 PRO A N 1
ATOM 1646 C CA . PRO A 1 214 ? -14.999 3.892 12.379 1.00 92.12 214 PRO A CA 1
ATOM 1647 C C . PRO A 1 214 ? -15.775 3.684 13.686 1.00 92.12 214 PRO A C 1
ATOM 1649 O O . PRO A 1 214 ? -16.405 2.646 13.900 1.00 92.12 214 PRO A O 1
ATOM 1652 N N . PHE A 1 215 ? -15.722 4.679 14.574 1.00 91.50 215 PHE A N 1
ATOM 1653 C CA . PHE A 1 215 ? -16.603 4.724 15.741 1.00 91.50 215 PHE A CA 1
ATOM 1654 C C . PHE A 1 215 ? -17.948 5.313 15.337 1.00 91.50 215 PHE A C 1
ATOM 1656 O O . PHE A 1 215 ? -18.971 4.671 15.535 1.00 91.50 215 PHE A O 1
ATOM 1663 N N . VAL A 1 216 ? -17.932 6.464 14.669 1.00 92.06 216 VAL A N 1
ATOM 1664 C CA . VAL A 1 216 ? -19.093 7.000 13.960 1.00 92.06 216 VAL A CA 1
ATOM 1665 C C . VAL A 1 216 ? -18.930 6.667 12.481 1.00 92.06 216 VAL A C 1
ATOM 1667 O O . VAL A 1 216 ? -18.065 7.209 11.803 1.00 92.06 216 VAL A O 1
ATOM 1670 N N . ASP A 1 217 ? -19.733 5.730 11.988 1.00 91.88 217 ASP A N 1
ATOM 1671 C CA . ASP A 1 217 ? -19.680 5.300 10.592 1.00 91.88 217 ASP A CA 1
ATOM 1672 C C . ASP A 1 217 ? -20.581 6.184 9.722 1.00 91.88 217 ASP A C 1
ATOM 1674 O O . ASP A 1 217 ? -21.805 6.072 9.772 1.00 91.88 217 ASP A O 1
ATOM 1678 N N . VAL A 1 218 ? -19.985 7.066 8.919 1.00 89.38 218 VAL A N 1
ATOM 1679 C CA . VAL A 1 218 ? -20.722 7.986 8.033 1.00 89.38 218 VAL A CA 1
ATOM 1680 C C . VAL A 1 218 ? -21.603 7.260 7.013 1.00 89.38 218 VAL A C 1
ATOM 1682 O O . VAL A 1 218 ? -22.631 7.803 6.604 1.00 89.38 218 VAL A O 1
ATOM 1685 N N . ASP A 1 219 ? -21.259 6.019 6.661 1.00 91.56 219 ASP A N 1
ATOM 1686 C CA . ASP A 1 219 ? -22.030 5.197 5.732 1.00 91.56 219 ASP A CA 1
ATOM 1687 C C . ASP A 1 219 ? -23.210 4.486 6.425 1.00 91.56 219 ASP A C 1
ATOM 1689 O O . ASP A 1 219 ? -24.066 3.888 5.765 1.00 91.56 219 ASP A O 1
ATOM 1693 N N . HIS A 1 220 ? -23.331 4.592 7.756 1.00 93.62 220 HIS A N 1
ATOM 1694 C CA . HIS A 1 220 ? -24.441 4.012 8.508 1.00 93.62 220 HIS A CA 1
ATOM 1695 C C . HIS A 1 220 ? -25.795 4.563 8.010 1.00 93.62 220 HIS A C 1
ATOM 1697 O O . HIS A 1 220 ? -25.952 5.782 7.893 1.00 93.62 220 HIS A O 1
ATOM 1703 N N . PRO A 1 221 ? -26.832 3.727 7.781 1.00 93.00 221 PRO A N 1
ATOM 1704 C CA . PRO A 1 221 ? -28.089 4.156 7.156 1.00 93.00 221 PRO A CA 1
ATOM 1705 C C . PRO A 1 221 ? -28.816 5.314 7.850 1.00 93.00 221 PRO A C 1
ATOM 1707 O O . PRO A 1 221 ? -29.484 6.099 7.185 1.00 93.00 221 PRO A O 1
ATOM 1710 N N . MET A 1 222 ? -28.722 5.417 9.179 1.00 91.19 222 MET A N 1
ATOM 1711 C CA . MET A 1 222 ? -29.336 6.520 9.938 1.00 91.19 222 MET A CA 1
ATOM 1712 C C . MET A 1 222 ? -28.535 7.829 9.849 1.00 91.19 222 MET A C 1
ATOM 1714 O O . MET A 1 222 ? -29.110 8.900 10.020 1.00 91.19 222 MET A O 1
ATOM 1718 N N . LEU A 1 223 ? -27.228 7.745 9.581 1.00 92.25 223 LEU A N 1
ATOM 1719 C CA . LEU A 1 223 ? -26.329 8.897 9.489 1.00 92.25 223 LEU A CA 1
ATOM 1720 C C . LEU A 1 223 ? -26.291 9.437 8.059 1.00 92.25 223 LEU A C 1
ATOM 1722 O O . LEU A 1 223 ? -26.544 10.620 7.847 1.00 92.25 223 LEU A O 1
ATOM 1726 N N . SER A 1 224 ? -26.113 8.557 7.073 1.00 91.12 224 SER A N 1
ATOM 1727 C CA . SER A 1 224 ? -26.115 8.914 5.647 1.00 91.12 224 SER A CA 1
ATOM 1728 C C . SER A 1 224 ? -27.439 9.524 5.171 1.00 91.12 224 SER A C 1
ATOM 1730 O O . SER A 1 224 ? -27.447 10.367 4.278 1.00 91.12 224 SER A O 1
ATOM 1732 N N . LYS A 1 225 ? -28.569 9.148 5.787 1.00 89.62 225 LYS A N 1
ATOM 1733 C CA . LYS A 1 225 ? -29.896 9.724 5.497 1.00 89.62 225 LYS A CA 1
ATOM 1734 C C . LYS A 1 225 ? -30.219 10.985 6.304 1.00 89.62 225 LYS A C 1
ATOM 1736 O O . LYS A 1 225 ? -31.324 11.503 6.165 1.00 89.62 225 LYS A O 1
ATOM 1741 N N . GLY A 1 226 ? -29.316 11.442 7.175 1.00 84.56 226 GLY A N 1
ATOM 1742 C CA . GLY A 1 226 ? -29.553 12.596 8.046 1.00 84.56 226 GLY A CA 1
ATOM 1743 C C . GLY A 1 226 ? -30.739 12.399 8.993 1.00 84.56 226 GLY A C 1
ATOM 1744 O O . GLY A 1 226 ? -31.500 13.326 9.231 1.00 84.56 226 GLY A O 1
ATOM 1745 N N . SER A 1 227 ? -30.947 11.176 9.489 1.00 84.56 227 SER A N 1
ATOM 1746 C CA . SER A 1 227 ? -32.103 10.817 10.326 1.00 84.56 227 SER A CA 1
ATOM 1747 C C . SER A 1 227 ? -31.855 11.030 11.825 1.00 84.56 227 SER A C 1
ATOM 1749 O O . SER A 1 227 ? -32.521 10.404 12.648 1.00 84.56 227 SER A O 1
ATOM 1751 N N . ILE A 1 228 ? -30.870 11.857 12.181 1.00 88.44 228 ILE A N 1
ATOM 1752 C CA . ILE A 1 228 ? -30.511 12.183 13.561 1.00 88.44 228 ILE A CA 1
ATOM 1753 C C . ILE A 1 228 ? -30.496 13.699 13.757 1.00 88.44 228 ILE A C 1
ATOM 1755 O O . ILE A 1 228 ? -30.070 14.436 12.872 1.00 88.44 228 ILE A O 1
ATOM 1759 N N . ASP A 1 229 ? -30.911 14.141 14.941 1.00 90.94 229 ASP A N 1
ATOM 1760 C CA . ASP A 1 229 ? -31.004 15.564 15.303 1.00 90.94 229 ASP A CA 1
ATOM 1761 C C . ASP A 1 229 ? -29.796 16.053 16.124 1.00 90.94 229 ASP A C 1
ATOM 1763 O O . ASP A 1 229 ? -29.848 17.105 16.759 1.00 90.94 229 ASP A O 1
ATOM 1767 N N . ILE A 1 230 ? -28.711 15.274 16.148 1.00 91.69 230 ILE A N 1
ATOM 1768 C CA . ILE A 1 230 ? -27.474 15.582 16.876 1.00 91.69 230 ILE A CA 1
ATOM 1769 C C . ILE A 1 230 ? -26.281 15.591 15.924 1.00 91.69 230 ILE A C 1
ATOM 1771 O O . ILE A 1 230 ? -26.300 14.963 14.864 1.00 91.69 230 ILE A O 1
ATOM 1775 N N . SER A 1 231 ? -25.219 16.287 16.312 1.00 91.44 231 SER A N 1
ATOM 1776 C CA . SER A 1 231 ? -23.956 16.265 15.573 1.00 91.44 231 SER A CA 1
ATOM 1777 C C . SER A 1 231 ? -23.218 14.928 15.732 1.00 91.44 231 SER A C 1
ATOM 1779 O O . SER A 1 231 ? -23.429 14.181 16.690 1.00 91.44 231 SER A O 1
ATOM 1781 N N . PHE A 1 232 ? -22.297 14.627 14.811 1.00 91.38 232 PHE A N 1
ATOM 1782 C CA . PHE A 1 232 ? -21.435 13.440 14.921 1.00 91.38 232 PHE A CA 1
ATOM 1783 C C . PHE A 1 232 ? -20.542 13.479 16.164 1.00 91.38 232 PHE A C 1
ATOM 1785 O O . PHE A 1 232 ? -20.327 12.445 16.791 1.00 91.38 232 PHE A O 1
ATOM 1792 N N . GLU A 1 233 ? -20.088 14.670 16.557 1.00 90.44 233 GLU A N 1
ATOM 1793 C CA . GLU A 1 233 ? -19.324 14.872 17.788 1.00 90.44 233 GLU A CA 1
ATOM 1794 C C . GLU A 1 233 ? -20.169 14.535 19.024 1.00 90.44 233 GLU A C 1
ATOM 1796 O O . GLU A 1 233 ? -19.727 13.795 19.899 1.00 90.44 233 GLU A O 1
ATOM 1801 N N . GLU A 1 234 ? -21.413 15.017 19.088 1.00 91.62 234 GLU A N 1
ATOM 1802 C CA . GLU A 1 234 ? -22.326 14.700 20.192 1.00 91.62 234 GLU A CA 1
ATOM 1803 C C . GLU A 1 234 ? -22.670 13.208 20.236 1.00 91.62 234 GLU A C 1
ATOM 1805 O O . GLU A 1 234 ? -22.695 12.619 21.318 1.00 91.62 234 GLU A O 1
ATOM 1810 N N . LEU A 1 235 ? -22.885 12.568 19.081 1.00 91.69 235 LEU A N 1
ATOM 1811 C CA . LEU A 1 235 ? -23.101 11.122 18.993 1.00 91.69 235 LEU A CA 1
ATOM 1812 C C . LEU A 1 235 ? -21.883 10.343 19.508 1.00 91.69 235 LEU A C 1
ATOM 1814 O O . LEU A 1 235 ? -22.032 9.403 20.290 1.00 91.69 235 LEU A O 1
ATOM 1818 N N . PHE A 1 236 ? -20.678 10.747 19.100 1.00 91.56 236 PHE A N 1
ATOM 1819 C CA . PHE A 1 236 ? -19.442 10.145 19.582 1.00 91.56 236 PHE A CA 1
ATOM 1820 C C . PHE A 1 236 ? -19.321 10.305 21.101 1.00 91.56 236 PHE A C 1
ATOM 1822 O O . PHE A 1 236 ? -19.124 9.326 21.815 1.00 91.56 236 PHE A O 1
ATOM 1829 N N . GLN A 1 237 ? -19.496 11.512 21.634 1.00 90.38 237 GLN A N 1
ATOM 1830 C CA . GLN A 1 237 ? -19.351 11.756 23.069 1.00 90.38 237 GLN A CA 1
ATOM 1831 C C . GLN A 1 237 ? -20.385 10.991 23.906 1.00 90.38 237 GLN A C 1
ATOM 1833 O O . GLN A 1 237 ? -20.024 10.371 24.910 1.00 90.38 237 GLN A O 1
ATOM 1838 N N . SER A 1 238 ? -21.654 11.014 23.494 1.00 89.44 238 SER A N 1
ATOM 1839 C CA . SER A 1 238 ? -22.758 10.412 24.249 1.00 89.44 238 SER A CA 1
ATOM 1840 C C . SER A 1 238 ? -22.703 8.884 24.249 1.00 89.44 238 SER A C 1
ATOM 1842 O O . SER A 1 238 ? -22.731 8.261 25.317 1.00 89.44 238 SER A O 1
ATOM 1844 N N . GLU A 1 239 ? -22.558 8.271 23.075 1.00 89.31 239 GLU A N 1
ATOM 1845 C CA . GLU A 1 239 ? -22.640 6.820 22.929 1.00 89.31 239 GLU A CA 1
ATOM 1846 C C . GLU A 1 239 ? -21.263 6.150 23.001 1.00 89.31 239 GLU A C 1
ATOM 1848 O O . GLU A 1 239 ? -21.049 5.240 23.812 1.00 89.31 239 GLU A O 1
ATOM 1853 N N . VAL A 1 240 ? -20.296 6.620 22.204 1.00 88.69 240 VAL A N 1
ATOM 1854 C CA . VAL A 1 240 ? -18.949 6.027 22.143 1.00 88.69 240 VAL A CA 1
ATOM 1855 C C . VAL A 1 240 ? -18.172 6.354 23.409 1.00 88.69 240 VAL A C 1
ATOM 1857 O O . VAL A 1 240 ? -17.657 5.438 24.045 1.00 88.69 240 VAL A O 1
ATOM 1860 N N . GLY A 1 241 ? -18.134 7.621 23.830 1.00 87.25 241 GLY A N 1
ATOM 1861 C CA . GLY A 1 241 ? -17.372 8.081 24.995 1.00 87.25 241 GLY A CA 1
ATOM 1862 C C . GLY A 1 241 ? -17.737 7.330 26.278 1.00 87.25 241 GLY A C 1
ATOM 1863 O O . GLY A 1 241 ? -16.856 6.901 27.033 1.00 87.25 241 GLY A O 1
ATOM 1864 N N . THR A 1 242 ? -19.033 7.069 26.478 1.00 84.81 242 THR A N 1
ATOM 1865 C CA . THR A 1 242 ? -19.534 6.294 27.621 1.00 84.81 242 THR A CA 1
ATOM 1866 C C . THR A 1 242 ? -19.018 4.854 27.619 1.00 84.81 242 THR A C 1
ATOM 1868 O O . THR A 1 242 ? -18.588 4.351 28.661 1.00 84.81 242 THR A O 1
ATOM 1871 N N . GLN A 1 243 ? -19.066 4.151 26.482 1.00 84.44 243 GLN A N 1
ATOM 1872 C CA . GLN A 1 243 ? -18.590 2.763 26.430 1.00 84.44 243 GLN A CA 1
ATOM 1873 C C . GLN A 1 243 ? -17.062 2.685 26.396 1.00 84.44 243 GLN A C 1
ATOM 1875 O O . GLN A 1 243 ? -16.483 1.836 27.069 1.00 84.44 243 GLN A O 1
ATOM 1880 N N . HIS A 1 244 ? -16.405 3.599 25.685 1.00 86.00 244 HIS A N 1
ATOM 1881 C CA . HIS A 1 244 ? -14.953 3.709 25.609 1.00 86.00 244 HIS A CA 1
ATOM 1882 C C . HIS A 1 244 ? -14.329 3.885 26.996 1.00 86.00 244 HIS 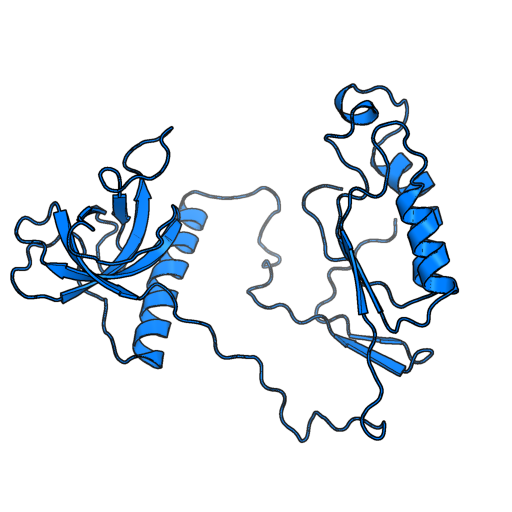A C 1
ATOM 1884 O O . HIS A 1 244 ? -13.417 3.142 27.354 1.00 86.00 244 HIS A O 1
ATOM 1890 N N . SER A 1 245 ? -14.898 4.758 27.835 1.00 86.06 245 SER A N 1
ATOM 1891 C CA . SER A 1 245 ? -14.455 4.928 29.226 1.00 86.06 245 SER A CA 1
ATOM 1892 C C . SER A 1 245 ? -14.528 3.620 30.026 1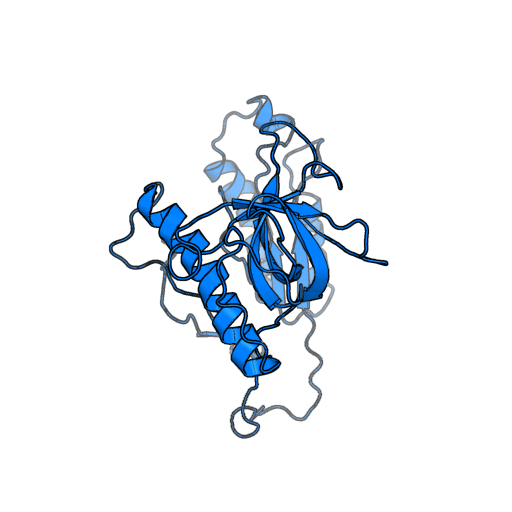.00 86.06 245 SER A C 1
ATOM 1894 O O . SER A 1 245 ? -13.650 3.327 30.836 1.00 86.06 245 SER A O 1
ATOM 1896 N N . LYS A 1 246 ? -15.541 2.773 29.783 1.00 85.44 246 LYS A N 1
ATOM 1897 C CA . LYS A 1 246 ? -15.634 1.454 30.438 1.00 85.44 246 LYS A CA 1
ATOM 1898 C C . LYS A 1 246 ? -14.530 0.508 29.978 1.00 85.44 246 LYS A C 1
ATOM 1900 O O . LYS A 1 246 ? -14.034 -0.262 30.796 1.00 85.44 246 LYS A O 1
ATOM 1905 N N . VAL A 1 247 ? -14.151 0.563 28.701 1.00 85.00 247 VAL A N 1
ATOM 1906 C CA . VAL A 1 247 ? -13.028 -0.219 28.168 1.00 85.00 247 VAL A CA 1
ATOM 1907 C C . VAL A 1 247 ? -11.710 0.276 28.768 1.00 85.00 247 VAL A C 1
ATOM 1909 O O . VAL A 1 247 ? -10.958 -0.540 29.286 1.00 85.00 247 VAL A O 1
ATOM 1912 N N . GLN A 1 248 ? -11.471 1.590 28.800 1.00 85.25 248 GLN A N 1
ATOM 1913 C CA . GLN A 1 248 ? -10.268 2.199 29.394 1.00 85.25 248 GLN A CA 1
ATOM 1914 C C . GLN A 1 248 ? -10.093 1.865 30.883 1.00 85.25 248 GLN A C 1
ATOM 1916 O O . GLN A 1 248 ? -8.983 1.618 31.361 1.00 85.25 248 GLN A O 1
ATOM 1921 N N . ASN A 1 249 ? -11.200 1.797 31.625 1.00 84.69 249 ASN A N 1
ATOM 1922 C CA . ASN A 1 249 ? -11.172 1.372 33.023 1.00 84.69 249 ASN A CA 1
ATOM 1923 C C . ASN A 1 249 ? -10.780 -0.108 33.176 1.00 84.69 249 ASN A C 1
ATOM 1925 O O . ASN A 1 249 ? -10.181 -0.485 34.181 1.00 84.69 249 ASN A O 1
ATOM 1929 N N . ALA A 1 250 ? -11.091 -0.952 32.190 1.00 84.00 250 ALA A N 1
ATOM 1930 C CA . ALA A 1 250 ? -10.782 -2.378 32.226 1.00 84.00 250 ALA A CA 1
ATOM 1931 C C . ALA A 1 250 ? -9.362 -2.697 31.723 1.00 84.00 250 ALA A C 1
ATOM 1933 O O . ALA A 1 250 ? -8.678 -3.526 32.319 1.00 84.00 250 ALA A O 1
ATOM 1934 N N . VAL A 1 251 ? -8.901 -2.028 30.663 1.00 85.25 251 VAL A N 1
ATOM 1935 C CA . VAL A 1 251 ? -7.656 -2.346 29.947 1.00 85.25 251 VAL A CA 1
ATOM 1936 C C . VAL A 1 251 ? -7.003 -1.085 29.370 1.00 85.25 251 VAL A C 1
ATOM 1938 O O . VAL A 1 251 ? -7.688 -0.105 29.086 1.00 85.25 251 VAL A O 1
ATOM 1941 N N . ASN A 1 252 ? -5.684 -1.107 29.161 1.00 84.62 252 ASN A N 1
ATOM 1942 C CA . ASN A 1 252 ? -4.986 -0.048 28.428 1.00 84.62 252 ASN A CA 1
ATOM 1943 C C . ASN A 1 252 ? -5.501 0.045 26.991 1.00 84.62 252 ASN A C 1
ATOM 1945 O O . ASN A 1 252 ? -5.405 -0.928 26.250 1.00 84.62 252 ASN A O 1
ATOM 1949 N N . VAL A 1 253 ? -6.026 1.200 26.584 1.00 84.62 253 VAL A N 1
ATOM 1950 C CA . VAL A 1 253 ? -6.565 1.388 25.230 1.00 84.62 253 VAL A CA 1
ATOM 1951 C C . VAL A 1 253 ? -5.589 2.178 24.372 1.00 84.62 253 VAL A C 1
ATOM 1953 O O . VAL A 1 253 ? -5.182 3.281 24.726 1.00 84.62 253 VAL A O 1
ATOM 1956 N N . LEU A 1 254 ? -5.262 1.612 23.216 1.00 85.62 254 LEU A N 1
ATOM 1957 C CA . LEU A 1 254 ? -4.582 2.263 22.110 1.00 85.62 254 LEU A CA 1
ATOM 1958 C C . LEU A 1 254 ? -5.626 2.590 21.043 1.00 85.62 254 LEU A C 1
ATOM 1960 O O . LEU A 1 254 ? -6.297 1.693 20.531 1.00 85.62 254 LEU A O 1
ATOM 1964 N N . GLN A 1 255 ? -5.743 3.867 20.693 1.00 80.94 255 GLN A N 1
ATOM 1965 C CA . GLN A 1 255 ? -6.620 4.328 19.622 1.00 80.94 255 GLN A CA 1
ATOM 1966 C C . GLN A 1 255 ? -5.795 5.160 18.632 1.00 80.94 255 GLN A C 1
ATOM 1968 O O . GLN A 1 255 ? -5.405 6.282 18.964 1.00 80.94 255 GLN A O 1
ATOM 1973 N N . PRO A 1 256 ? -5.467 4.627 17.440 1.00 76.81 256 PRO A N 1
ATOM 1974 C CA . PRO A 1 256 ? -4.762 5.396 16.429 1.00 76.81 256 PRO A CA 1
ATOM 1975 C C . PRO A 1 256 ? -5.672 6.511 15.886 1.00 76.81 256 PRO A C 1
ATOM 1977 O O . PRO A 1 256 ? -6.891 6.329 15.823 1.00 76.81 256 PRO A O 1
ATOM 1980 N N . PRO A 1 257 ? -5.106 7.657 15.469 1.00 66.50 257 PRO A N 1
ATOM 1981 C CA . PRO A 1 257 ? -5.876 8.695 14.795 1.00 66.50 257 PRO A CA 1
ATOM 1982 C C . PRO A 1 257 ? -6.481 8.139 13.498 1.00 66.50 257 PRO A C 1
ATOM 1984 O O . PRO A 1 257 ? -5.780 7.509 12.703 1.00 66.50 257 PRO A O 1
ATOM 1987 N N . MET A 1 258 ? -7.777 8.372 13.289 1.00 65.56 258 MET A N 1
ATOM 1988 C CA . MET A 1 258 ? -8.523 7.914 12.114 1.00 65.56 258 MET A CA 1
ATOM 1989 C C . MET A 1 258 ? -8.783 9.073 11.140 1.00 65.56 258 MET A C 1
ATOM 1991 O O . MET A 1 258 ? -8.792 10.244 11.523 1.00 65.56 258 MET A O 1
ATOM 1995 N N . LEU A 1 259 ? -8.971 8.752 9.856 1.00 50.69 259 LEU A N 1
ATOM 1996 C CA . LEU A 1 259 ? -9.383 9.719 8.835 1.00 50.69 259 LEU A CA 1
ATOM 1997 C C . LEU A 1 259 ? -10.885 10.015 8.993 1.00 50.69 259 LEU A C 1
ATOM 1999 O O . LEU A 1 259 ? -11.702 9.221 8.542 1.00 50.69 259 LEU A O 1
ATOM 2003 N N . GLY A 1 260 ? -11.222 11.159 9.597 1.00 50.03 260 GLY A N 1
ATOM 2004 C CA . GLY A 1 260 ? -12.602 11.639 9.760 1.00 50.03 260 GLY A CA 1
ATOM 2005 C C . GLY A 1 260 ? -13.281 11.109 11.028 1.00 50.03 260 GLY A C 1
ATOM 2006 O O . GLY A 1 260 ? -13.473 9.905 11.140 1.00 50.03 260 GLY A O 1
ATOM 2007 N N . PHE A 1 261 ? -13.597 12.049 11.934 1.00 40.06 261 PHE A N 1
ATOM 2008 C CA . PHE A 1 261 ? -14.182 11.926 13.287 1.00 40.06 261 PHE A CA 1
ATOM 2009 C C . PHE A 1 261 ? -13.795 10.672 14.095 1.00 40.06 261 PHE A C 1
ATOM 2011 O O . PHE A 1 261 ? -14.464 9.619 13.991 1.00 40.06 261 PHE A O 1
#

Foldseek 3Di:
DPPPPPDDWPFPDPPVLLDTDIDDDPDDDDDPPDDPPDDDPVNVLVVQQCVFVVVQVLCCVPPVAHAQAALQDAFDDWHKHKFFWAFCDPPDADDQQGTKGQGHCRRHVRDIAAEHCVQPPDDDHHGGQIKMFIAGDRRSHYGYGNDIDRDRDDDDDDDPVVNVPSVDPPDPDAAEAEDEDPQDDLVDLQSPNLLVVLVVLQVDDHAEYEYHDDPDDCPRPCNVVVVDPDDPVCSCCPRVVVSVVSNVVRYHYDYDDDDDD

Organism: NCBI:txid121088

InterPro domains:
  IPR016722 DNA polymerase alpha, subunit B [PTHR23061] (17-249)
  IPR054300 DNA polymerase alpha subunit B, OB domain [PF22062] (47-149)

Sequence (261 aa):
MAGFNHSHEEVAFDSQRNVDLRILPLGRLMPHSQKFMNDTLQNKVNMMEGRIVGFIDRLRKTTGVEATENVAIPVQEPTWVAGQICCDSDEGRLNPTSIELMGSLLYSEGSVAKLDVSRLQNYRLYPGQVVAVQGVNPTGETFVAMDLITKCPKPMHSTASQQLQLSVPTPAKFRLLVASGPFTTMGDLRYGPLKKLGELCRQEKFDAALLIGPFVDVDHPMLSKGSIDISFEELFQSEVGTQHSKVQNAVNVLQPPMLGF